Protein AF-A0A511ZNQ5-F1 (afdb_monomer_lite)

Sequence (232 aa):
MTLKIRHHVLVCLEEKNYSRRVLLRGASLARKYGYTFEVLFFCSIESEYTMFHLLNLAESKKLSEELGAVRFIVKRVKDERDTARELVETAKNNNAKEIIMSGAQPKSNLKASLWRRIFFCDKYNYILNHLPDIILVLINHHEYNPFEKGEYRNGKQAFLVKKSNHPIAYFLRDRPFRATDTSGLFFQKKDTDERTGIFAFIRRGRVRYVYIYHGKIGDSTEDALQLKHALQ

Secondary structure (DSSP, 8-state):
-------EEEEEEEGGG--HHHHHHHHHHHHHHT-EEEEEEEEETT----HHHHHHHHHHHHHHHHTT-S-EEEEEESSHHHHHHHHHHHHHHTT--EEEEEPPPPPTT----HHHHHHT-HHHHHHHHH-TT-EEEEE--S--STTTTTTBPPPEEEEEEE-TT-SS-EEEESS-SSTTSEEEEEEEBTT-SSS-EEEEEEETTEEEEEEEETTEE-S-TTGGG-TTSTT-

Structure (mmCIF, N/CA/C/O backbone):
data_AF-A0A511ZNQ5-F1
#
_entry.id   AF-A0A511ZNQ5-F1
#
loop_
_atom_site.group_PDB
_atom_site.id
_atom_site.type_symbol
_atom_site.label_atom_id
_atom_site.label_alt_id
_atom_site.label_comp_id
_atom_site.label_asym_id
_atom_site.label_entity_id
_atom_site.label_seq_id
_atom_site.pdbx_PDB_ins_code
_atom_site.Cartn_x
_atom_site.Cartn_y
_atom_site.Cartn_z
_atom_site.occupancy
_atom_site.B_iso_or_equiv
_atom_site.auth_seq_id
_atom_site.auth_comp_id
_atom_site.auth_asym_id
_atom_site.auth_atom_id
_atom_site.pdbx_PDB_model_num
ATOM 1 N N . MET A 1 1 ? -36.594 -4.671 12.345 1.00 36.50 1 MET A N 1
ATOM 2 C CA . MET A 1 1 ? -35.487 -4.087 11.553 1.00 36.50 1 MET A CA 1
ATOM 3 C C . MET A 1 1 ? -34.213 -4.164 12.373 1.00 36.50 1 MET A C 1
ATOM 5 O O . MET A 1 1 ? -34.035 -3.372 13.286 1.00 36.50 1 MET A O 1
ATOM 9 N N . THR A 1 2 ? -33.354 -5.142 12.108 1.00 35.81 2 THR A N 1
ATOM 10 C CA . THR A 1 2 ? -32.044 -5.244 12.761 1.00 35.81 2 THR A CA 1
ATOM 11 C C . THR A 1 2 ? -31.154 -4.144 12.188 1.00 35.81 2 THR A C 1
ATOM 13 O O . THR A 1 2 ? -30.825 -4.171 11.002 1.00 35.81 2 THR A O 1
ATOM 16 N N . LEU A 1 3 ? -30.808 -3.146 13.003 1.00 39.12 3 LEU A N 1
ATOM 17 C CA . LEU A 1 3 ? -29.774 -2.159 12.691 1.00 39.12 3 LEU A CA 1
ATOM 18 C C . LEU A 1 3 ? -28.471 -2.923 12.441 1.00 39.12 3 LEU A C 1
ATOM 20 O O . LEU A 1 3 ? -27.759 -3.292 13.371 1.00 39.12 3 LEU A O 1
ATOM 24 N N . LYS A 1 4 ? -28.181 -3.220 11.173 1.00 46.22 4 LYS A N 1
ATOM 25 C CA . LYS A 1 4 ? -26.894 -3.770 10.761 1.00 46.22 4 LYS A CA 1
ATOM 26 C C . LYS A 1 4 ? -25.882 -2.653 11.005 1.00 46.22 4 LYS A C 1
ATOM 28 O O . LYS A 1 4 ? -25.752 -1.758 10.172 1.00 46.22 4 LYS A O 1
ATOM 33 N N . ILE A 1 5 ? -25.251 -2.651 12.183 1.00 53.97 5 ILE A N 1
ATOM 34 C CA . ILE A 1 5 ? -24.145 -1.746 12.503 1.00 53.97 5 ILE A CA 1
ATOM 35 C C . ILE A 1 5 ? -23.155 -1.899 11.351 1.00 53.97 5 ILE A C 1
ATOM 37 O O . ILE A 1 5 ? -22.604 -2.980 11.134 1.00 53.97 5 ILE A O 1
ATOM 41 N N . ARG A 1 6 ? -23.016 -0.849 10.536 1.00 67.12 6 ARG A N 1
ATOM 42 C CA . ARG A 1 6 ? -22.094 -0.848 9.402 1.00 67.12 6 ARG A CA 1
ATOM 43 C C . ARG A 1 6 ? -20.690 -0.719 9.975 1.00 67.12 6 ARG A C 1
ATOM 45 O O . ARG A 1 6 ? -20.165 0.379 10.087 1.00 67.12 6 ARG A O 1
ATOM 52 N N . HIS A 1 7 ? -20.116 -1.845 10.385 1.00 83.00 7 HIS A N 1
ATOM 53 C CA . HIS A 1 7 ? -18.701 -1.931 10.709 1.00 83.00 7 HIS A CA 1
ATOM 54 C C . HIS A 1 7 ? -17.893 -1.410 9.513 1.00 83.00 7 HIS A C 1
ATOM 56 O O . HIS A 1 7 ? -18.165 -1.748 8.352 1.00 83.00 7 HIS A O 1
ATOM 62 N N . HIS A 1 8 ? -16.946 -0.526 9.814 1.00 93.69 8 HIS A N 1
ATOM 63 C CA . HIS A 1 8 ? -16.123 0.155 8.831 1.00 93.69 8 HIS A CA 1
ATOM 64 C C . HIS A 1 8 ? -14.648 -0.054 9.164 1.00 93.69 8 HIS A C 1
ATOM 66 O O . HIS A 1 8 ? -14.226 0.124 10.312 1.00 93.69 8 HIS A O 1
ATOM 72 N N . VAL A 1 9 ? -13.890 -0.460 8.149 1.00 96.56 9 VAL A N 1
ATOM 73 C CA . VAL A 1 9 ? -12.464 -0.767 8.237 1.00 96.56 9 VAL A CA 1
ATOM 74 C C . VAL A 1 9 ? -11.677 0.354 7.570 1.00 96.56 9 VAL A C 1
ATOM 76 O O . VAL A 1 9 ? -11.884 0.648 6.392 1.00 96.56 9 VAL A O 1
ATOM 79 N N . LEU A 1 10 ? -10.733 0.944 8.297 1.00 97.69 10 LEU A N 1
ATOM 80 C CA . LEU A 1 10 ? -9.746 1.846 7.716 1.00 97.69 10 LEU A CA 1
ATOM 81 C C . LEU A 1 10 ? -8.490 1.076 7.351 1.00 97.69 10 LEU A C 1
ATOM 83 O O . LEU A 1 10 ? -7.842 0.476 8.205 1.00 97.69 10 LEU A O 1
ATOM 87 N N . VAL A 1 11 ? -8.115 1.132 6.082 1.00 97.94 11 VAL A N 1
ATOM 88 C CA . VAL A 1 11 ? -6.844 0.602 5.596 1.00 97.94 11 VAL A CA 1
ATOM 89 C C . VAL A 1 11 ? -5.870 1.763 5.451 1.00 97.94 11 VAL A C 1
ATOM 91 O O . VAL A 1 11 ? -6.097 2.668 4.654 1.00 97.94 11 VAL A O 1
ATOM 94 N N . CYS A 1 12 ? -4.776 1.738 6.202 1.00 96.75 12 CYS A N 1
ATOM 95 C CA . CYS A 1 12 ? -3.763 2.786 6.203 1.00 96.75 12 CYS A CA 1
ATOM 96 C C . CYS A 1 12 ? -2.484 2.286 5.524 1.00 96.75 12 CYS A C 1
ATOM 98 O O . CYS A 1 12 ? -1.819 1.359 5.993 1.00 96.75 12 CYS A O 1
ATOM 100 N N . LEU A 1 13 ? -2.154 2.909 4.396 1.00 94.75 13 LEU A N 1
ATOM 101 C CA . LEU A 1 13 ? -0.930 2.695 3.637 1.00 94.75 13 LEU A CA 1
ATOM 102 C C . LEU A 1 13 ? -0.018 3.899 3.852 1.00 94.75 13 LEU A C 1
ATOM 104 O O . LEU A 1 13 ? -0.452 5.038 3.716 1.00 94.75 13 LEU A O 1
ATOM 108 N N . GLU A 1 14 ? 1.250 3.656 4.157 1.00 91.19 14 GLU A N 1
ATOM 109 C CA . GLU A 1 14 ? 2.240 4.711 4.373 1.00 91.19 14 GLU A CA 1
ATOM 110 C C . GLU A 1 14 ? 3.352 4.573 3.344 1.00 91.19 14 GLU A C 1
ATOM 112 O O . GLU A 1 14 ? 3.914 3.494 3.196 1.00 91.19 14 GLU A O 1
ATOM 117 N N . GLU A 1 15 ? 3.708 5.658 2.665 1.00 87.12 15 GLU A N 1
ATOM 118 C CA . GLU A 1 15 ? 4.743 5.674 1.628 1.00 87.12 15 GLU A CA 1
ATOM 119 C C . GLU A 1 15 ? 6.063 5.022 2.078 1.00 87.12 15 GLU A C 1
ATOM 121 O O . GLU A 1 15 ? 6.592 4.149 1.392 1.00 87.12 15 GLU A O 1
ATOM 126 N N . LYS A 1 16 ? 6.563 5.397 3.265 1.00 82.75 16 LYS A N 1
ATOM 127 C CA . LYS A 1 16 ? 7.841 4.910 3.820 1.00 82.75 16 LYS A CA 1
ATOM 128 C C . LYS A 1 16 ? 7.772 3.479 4.369 1.00 82.75 16 LYS A C 1
ATOM 130 O O . LYS A 1 16 ? 8.805 2.870 4.631 1.00 82.75 16 LYS A O 1
ATOM 135 N N . ASN A 1 17 ? 6.569 2.948 4.575 1.00 84.06 17 ASN A N 1
ATOM 136 C CA . ASN A 1 17 ? 6.325 1.632 5.169 1.00 84.06 17 ASN A CA 1
ATOM 137 C C . ASN A 1 17 ? 5.215 0.896 4.402 1.00 84.06 17 ASN A C 1
ATOM 139 O O . ASN A 1 17 ? 4.267 0.347 4.979 1.00 84.06 17 ASN A O 1
ATOM 143 N N . TYR A 1 18 ? 5.295 0.988 3.076 1.00 87.06 18 TYR A N 1
ATOM 144 C CA . TYR A 1 18 ? 4.236 0.555 2.185 1.00 87.06 18 TYR A CA 1
ATOM 145 C C . TYR A 1 18 ? 4.183 -0.968 2.102 1.00 87.06 18 TYR A C 1
ATOM 147 O O . TYR A 1 18 ? 5.189 -1.627 1.853 1.00 87.06 18 TYR A O 1
ATOM 155 N N . SER A 1 19 ? 2.975 -1.524 2.213 1.00 86.12 19 SER A N 1
ATOM 156 C CA . SER A 1 19 ? 2.745 -2.935 1.929 1.00 86.12 19 SER A CA 1
ATOM 157 C C . SER A 1 19 ? 1.392 -3.177 1.284 1.00 86.12 19 SER A C 1
ATOM 159 O O . SER A 1 19 ? 0.340 -2.940 1.879 1.00 86.12 19 SER A O 1
ATOM 161 N N . ARG A 1 20 ? 1.407 -3.803 0.105 1.00 87.00 20 ARG A N 1
ATOM 162 C CA . ARG A 1 20 ? 0.189 -4.300 -0.555 1.00 87.00 20 ARG A CA 1
ATOM 163 C C . ARG A 1 20 ? -0.591 -5.281 0.331 1.00 87.00 20 ARG A C 1
ATOM 165 O O . ARG A 1 20 ? -1.812 -5.375 0.227 1.00 87.00 20 ARG A O 1
ATOM 172 N N . ARG A 1 21 ? 0.093 -6.010 1.224 1.00 87.50 21 ARG A N 1
ATOM 173 C CA . ARG A 1 21 ? -0.543 -6.986 2.125 1.00 87.50 21 ARG A CA 1
ATOM 174 C C . ARG A 1 21 ? -1.527 -6.326 3.084 1.00 87.50 21 ARG A C 1
ATOM 176 O O . ARG A 1 21 ? -2.532 -6.949 3.404 1.00 87.50 21 ARG A O 1
ATOM 183 N N . VAL A 1 22 ? -1.269 -5.086 3.499 1.00 93.31 22 VAL A N 1
ATOM 184 C CA . VAL A 1 22 ? -2.186 -4.300 4.340 1.00 93.31 22 VAL A CA 1
ATOM 185 C C . VAL A 1 22 ? -3.518 -4.103 3.620 1.00 93.31 22 VAL A C 1
ATOM 187 O O . VAL A 1 22 ? -4.564 -4.453 4.162 1.00 93.31 22 VAL A O 1
ATOM 190 N N . LEU A 1 23 ? -3.472 -3.664 2.358 1.00 94.12 23 LEU A N 1
ATOM 191 C CA . LEU A 1 23 ? -4.663 -3.478 1.528 1.00 94.12 23 LEU A CA 1
ATOM 192 C C . LEU A 1 23 ? -5.422 -4.786 1.286 1.00 94.12 23 LEU A C 1
ATOM 194 O O . LEU A 1 23 ? -6.632 -4.848 1.494 1.00 94.12 23 LEU A O 1
ATOM 198 N N . LEU A 1 24 ? -4.711 -5.854 0.914 1.00 93.19 24 LEU A N 1
ATOM 199 C CA . LEU A 1 24 ? -5.326 -7.165 0.682 1.00 93.19 24 LEU A CA 1
ATOM 200 C C . LEU A 1 24 ? -5.986 -7.728 1.948 1.00 93.19 24 LEU A C 1
ATOM 202 O O . LEU A 1 24 ? -7.075 -8.296 1.874 1.00 93.19 24 LEU A O 1
ATOM 206 N N . ARG A 1 25 ? -5.352 -7.562 3.116 1.00 92.56 25 ARG A N 1
ATOM 207 C CA . ARG A 1 25 ? -5.924 -7.993 4.399 1.00 92.56 25 ARG A CA 1
ATOM 208 C C . ARG A 1 25 ? -7.146 -7.170 4.779 1.00 92.56 25 ARG A C 1
ATOM 210 O O . ARG A 1 25 ? -8.148 -7.769 5.157 1.00 92.56 25 ARG A O 1
ATOM 217 N N . GLY A 1 26 ? -7.087 -5.852 4.603 1.00 94.62 26 GLY A N 1
ATOM 218 C CA . GLY A 1 26 ? -8.219 -4.956 4.819 1.00 94.62 26 GLY A CA 1
ATOM 219 C C . GLY A 1 26 ? -9.444 -5.333 4.003 1.00 94.62 26 GLY A C 1
ATOM 220 O O . GLY A 1 26 ? -10.511 -5.594 4.557 1.00 94.62 26 GLY A O 1
ATOM 221 N N . ALA A 1 27 ? -9.263 -5.464 2.692 1.00 95.44 27 ALA A N 1
ATOM 222 C CA . ALA A 1 27 ? -10.333 -5.861 1.788 1.00 95.44 27 ALA A CA 1
ATOM 223 C C . ALA A 1 27 ? -10.864 -7.272 2.081 1.00 95.44 27 ALA A C 1
ATOM 225 O O . ALA A 1 27 ? -12.072 -7.501 2.050 1.00 95.44 27 ALA A O 1
ATOM 226 N N . SER A 1 28 ? -9.977 -8.228 2.377 1.00 94.62 28 SER A N 1
ATOM 227 C CA . SER A 1 28 ? -10.368 -9.603 2.705 1.00 94.62 28 SER A CA 1
ATOM 228 C C . SER A 1 28 ? -11.228 -9.662 3.965 1.00 94.62 28 SER A C 1
ATOM 230 O O . SER A 1 28 ? -12.257 -10.340 3.965 1.00 94.62 28 SER A O 1
ATOM 232 N N . LEU A 1 29 ? -10.842 -8.930 5.012 1.00 91.69 29 LEU A N 1
ATOM 233 C CA . LEU A 1 29 ? -11.595 -8.862 6.258 1.00 91.69 29 LEU A CA 1
ATOM 234 C C . LEU A 1 29 ? -12.956 -8.193 6.044 1.00 91.69 29 LEU A C 1
ATOM 236 O O . LEU A 1 29 ? -13.980 -8.746 6.447 1.00 91.69 29 LEU A O 1
ATOM 240 N N . ALA A 1 30 ? -12.978 -7.066 5.329 1.00 93.25 30 ALA A N 1
ATOM 241 C CA . ALA A 1 30 ? -14.218 -6.367 5.034 1.00 93.25 30 ALA A CA 1
ATOM 242 C C . ALA A 1 30 ? -15.189 -7.243 4.230 1.00 93.25 30 ALA A C 1
ATOM 244 O O . ALA A 1 30 ? -16.357 -7.376 4.593 1.00 93.25 30 ALA A O 1
ATOM 245 N N . ARG A 1 31 ? -14.688 -7.934 3.199 1.00 93.31 31 ARG A N 1
ATOM 246 C CA . ARG A 1 31 ? -15.475 -8.884 2.403 1.00 93.31 31 ARG A CA 1
ATOM 247 C C . ARG A 1 31 ? -16.029 -10.022 3.256 1.00 93.31 31 ARG A C 1
ATOM 249 O O . ARG A 1 31 ? -17.210 -10.332 3.144 1.00 93.31 31 ARG A O 1
ATOM 256 N N . LYS A 1 32 ? -15.194 -10.632 4.103 1.00 91.94 32 LYS A N 1
ATOM 257 C CA . LYS A 1 32 ? -15.573 -11.790 4.926 1.00 91.94 32 LYS A CA 1
ATOM 258 C C . LYS A 1 32 ? -16.756 -11.486 5.847 1.00 91.94 32 LYS A C 1
ATOM 260 O O . LYS A 1 32 ? -17.620 -12.340 6.012 1.00 91.94 32 LYS A O 1
ATOM 265 N N . TYR A 1 33 ? -16.799 -10.289 6.429 1.00 89.69 33 TYR A N 1
ATOM 266 C CA . TYR A 1 33 ? -17.840 -9.908 7.388 1.00 89.69 33 TYR A CA 1
ATOM 267 C C . TYR A 1 33 ? -18.930 -8.998 6.796 1.00 89.69 33 TYR A C 1
ATOM 269 O O . TYR A 1 33 ? -19.844 -8.577 7.505 1.00 89.69 33 TYR A O 1
ATOM 277 N N . GLY A 1 34 ? -18.876 -8.707 5.491 1.00 89.94 34 GLY A N 1
ATOM 278 C CA . GLY A 1 34 ? -19.825 -7.809 4.826 1.00 89.94 34 GLY A CA 1
ATOM 279 C C . GLY A 1 34 ? -19.730 -6.361 5.317 1.00 89.94 34 GLY A C 1
ATOM 280 O O . GLY A 1 34 ? -20.747 -5.671 5.407 1.00 89.94 34 GLY A O 1
ATOM 281 N N . TYR A 1 35 ? -18.525 -5.928 5.684 1.00 92.81 35 TYR A N 1
ATOM 282 C CA . TYR A 1 35 ? -18.209 -4.576 6.134 1.00 92.81 35 TYR A CA 1
ATOM 283 C C . TYR A 1 35 ? -17.835 -3.688 4.949 1.00 92.81 35 TYR A C 1
ATOM 285 O O . TYR A 1 35 ? -17.539 -4.159 3.851 1.00 92.81 35 TYR A O 1
ATOM 293 N N . THR A 1 36 ? -17.816 -2.382 5.191 1.00 94.88 36 THR A N 1
ATOM 294 C CA . THR A 1 36 ? -17.231 -1.429 4.240 1.00 94.88 36 THR A CA 1
ATOM 295 C C . THR A 1 36 ? -15.785 -1.154 4.621 1.00 94.88 36 THR A C 1
ATOM 297 O O . THR A 1 36 ? -15.422 -1.253 5.793 1.00 94.88 36 THR A O 1
ATOM 300 N N . PHE A 1 37 ? -14.961 -0.789 3.645 1.00 96.75 37 PHE A N 1
ATOM 301 C CA . PHE A 1 37 ? -13.614 -0.316 3.922 1.00 96.75 37 PHE A CA 1
ATOM 302 C C . PHE A 1 37 ? -13.247 0.846 3.015 1.00 96.75 37 PHE A C 1
ATOM 304 O O . PHE A 1 37 ? -13.704 0.923 1.873 1.00 96.75 37 PHE A O 1
ATOM 311 N N . GLU A 1 38 ? -12.413 1.737 3.524 1.00 97.06 38 GLU A N 1
ATOM 312 C CA . GLU A 1 38 ? -11.751 2.768 2.734 1.00 97.06 38 GLU A CA 1
ATOM 313 C C . GLU A 1 38 ? -10.244 2.712 2.942 1.00 97.06 38 GLU A C 1
ATOM 315 O O . GLU A 1 38 ? -9.740 2.079 3.874 1.00 97.06 38 GLU A O 1
ATOM 320 N N . VAL A 1 39 ? -9.528 3.386 2.050 1.00 98.19 39 VAL A N 1
ATOM 321 C CA . VAL A 1 39 ? -8.072 3.374 2.023 1.00 98.19 39 VAL A CA 1
ATOM 322 C C . VAL A 1 39 ? -7.547 4.792 2.169 1.00 98.19 39 VAL A C 1
ATOM 324 O O . VAL A 1 39 ? -7.893 5.677 1.384 1.00 98.19 39 VAL A O 1
ATOM 327 N N . LEU A 1 40 ? -6.684 4.988 3.160 1.00 98.06 40 LEU A N 1
ATOM 328 C CA . LEU A 1 40 ? -5.900 6.197 3.363 1.00 98.06 40 LEU A CA 1
ATOM 329 C C . LEU A 1 40 ? -4.462 5.908 2.946 1.00 98.06 40 LEU A C 1
ATOM 331 O O . LEU A 1 40 ? -3.827 5.002 3.484 1.00 98.06 40 LEU A O 1
ATOM 335 N N . PHE A 1 41 ? -3.949 6.671 1.988 1.00 96.62 41 PHE A N 1
ATOM 336 C CA . PHE A 1 41 ? -2.557 6.615 1.566 1.00 96.62 41 PHE A CA 1
ATOM 337 C C . PHE A 1 41 ? -1.833 7.866 2.067 1.00 96.62 41 PHE A C 1
ATOM 339 O O . PHE A 1 41 ? -2.082 8.972 1.584 1.00 96.62 41 PHE A O 1
ATOM 346 N N . PHE A 1 42 ? -0.943 7.696 3.038 1.00 94.94 42 PHE A N 1
ATOM 347 C CA . PHE A 1 42 ? -0.157 8.766 3.635 1.00 94.94 42 PHE A CA 1
ATOM 348 C C . PHE A 1 42 ? 1.176 8.939 2.906 1.00 94.94 42 PHE A C 1
ATOM 350 O O . PHE A 1 42 ? 1.992 8.016 2.848 1.00 94.94 42 PHE A O 1
ATOM 357 N N . CYS A 1 43 ? 1.399 10.145 2.389 1.00 92.69 43 CYS A N 1
ATOM 358 C CA . CYS A 1 43 ? 2.661 10.582 1.798 1.00 92.69 43 CYS A CA 1
ATOM 359 C C . CYS A 1 43 ? 3.311 11.643 2.685 1.00 92.69 43 CYS A C 1
ATOM 361 O O . CYS A 1 43 ? 2.619 12.490 3.261 1.00 92.69 43 CYS A O 1
ATOM 363 N N . SER A 1 44 ? 4.641 11.655 2.745 1.00 88.88 44 SER A N 1
ATOM 364 C CA . SER A 1 44 ? 5.345 12.738 3.436 1.00 88.88 44 SER A CA 1
ATOM 365 C C . SER A 1 44 ? 5.259 14.034 2.623 1.00 88.88 44 SER A C 1
ATOM 367 O O . SER A 1 44 ? 5.352 14.013 1.394 1.00 88.88 44 SER A O 1
ATOM 369 N N . ILE A 1 45 ? 5.089 15.177 3.294 1.00 87.94 45 ILE A N 1
ATOM 370 C CA . ILE A 1 45 ? 5.152 16.502 2.646 1.00 87.94 45 ILE A CA 1
ATOM 371 C C . ILE A 1 45 ? 6.527 16.739 2.010 1.00 87.94 45 ILE A C 1
ATOM 373 O O . ILE A 1 45 ? 6.609 17.349 0.949 1.00 87.94 45 ILE A O 1
ATOM 377 N N . GLU A 1 46 ? 7.577 16.207 2.629 1.00 83.69 46 GLU A N 1
ATOM 378 C CA . GLU A 1 46 ? 8.966 16.315 2.176 1.00 83.69 46 GLU A CA 1
ATOM 379 C C . GLU A 1 46 ? 9.348 15.218 1.173 1.00 83.69 46 GLU A C 1
ATOM 381 O O . GLU A 1 46 ? 10.517 15.088 0.819 1.00 83.69 46 GLU A O 1
ATOM 386 N N . SER A 1 47 ? 8.399 14.381 0.737 1.00 77.88 47 SER A N 1
ATOM 387 C CA . SER A 1 47 ? 8.738 13.275 -0.152 1.00 77.88 47 SER A CA 1
ATOM 388 C C . SER A 1 47 ? 9.197 13.771 -1.520 1.00 77.88 47 SER A C 1
ATOM 390 O O . SER A 1 47 ? 8.436 14.374 -2.284 1.00 77.88 47 SER A O 1
ATOM 392 N N . GLU A 1 48 ? 10.429 13.415 -1.869 1.00 75.12 48 GLU A N 1
ATOM 393 C CA . GLU A 1 48 ? 10.869 13.351 -3.252 1.00 75.12 48 GLU A CA 1
ATOM 394 C C . GLU A 1 48 ? 10.199 12.128 -3.892 1.00 75.12 48 GLU A C 1
ATOM 396 O O . GLU A 1 48 ? 10.654 10.991 -3.747 1.00 75.12 48 GLU A O 1
ATOM 401 N N . TYR A 1 49 ? 9.051 12.339 -4.543 1.00 75.56 49 TYR A N 1
ATOM 402 C CA . TYR A 1 49 ? 8.265 11.273 -5.171 1.00 75.56 49 TYR A CA 1
ATOM 403 C C . TYR A 1 49 ? 9.100 10.485 -6.192 1.00 75.56 49 TYR A C 1
ATOM 405 O O . TYR A 1 49 ? 9.195 10.843 -7.367 1.00 75.56 49 TYR A O 1
ATOM 413 N N . THR A 1 50 ? 9.675 9.368 -5.752 1.00 83.69 50 THR A N 1
ATOM 414 C CA . THR A 1 50 ? 10.367 8.427 -6.630 1.00 83.69 50 THR A CA 1
ATOM 415 C C . THR A 1 50 ? 9.364 7.711 -7.536 1.00 83.69 50 THR A C 1
ATOM 417 O O . THR A 1 50 ? 8.174 7.592 -7.223 1.00 83.69 50 THR A O 1
ATOM 420 N N . MET A 1 51 ? 9.844 7.147 -8.648 1.00 82.75 51 MET A N 1
ATOM 421 C CA . MET A 1 51 ? 9.010 6.298 -9.509 1.00 82.75 51 MET A CA 1
ATOM 422 C C . MET A 1 51 ? 8.387 5.124 -8.730 1.00 82.75 51 MET A C 1
ATOM 424 O O . MET A 1 51 ? 7.262 4.718 -9.013 1.00 82.75 51 MET A O 1
ATOM 428 N N . PHE A 1 52 ? 9.085 4.620 -7.708 1.00 82.19 52 PHE A N 1
ATOM 429 C CA . PHE A 1 52 ? 8.574 3.588 -6.810 1.00 82.19 52 PHE A CA 1
ATOM 430 C C . PHE A 1 52 ? 7.350 4.057 -6.018 1.00 82.19 52 PHE A C 1
ATOM 432 O O . PHE A 1 52 ? 6.321 3.379 -6.029 1.00 82.19 52 PHE A O 1
ATOM 439 N N . HIS A 1 53 ? 7.414 5.243 -5.408 1.00 85.25 53 HIS A N 1
ATOM 440 C CA . HIS A 1 53 ? 6.287 5.816 -4.665 1.00 85.25 53 HIS A CA 1
ATOM 441 C C . HIS A 1 53 ? 5.076 6.055 -5.571 1.00 85.25 53 HIS A C 1
ATOM 443 O O . HIS A 1 53 ? 3.951 5.691 -5.221 1.00 85.25 53 HIS A O 1
ATOM 449 N N . LEU A 1 54 ? 5.307 6.606 -6.766 1.00 86.50 54 LEU A N 1
ATOM 450 C CA . LEU A 1 54 ? 4.244 6.868 -7.736 1.00 86.50 54 LEU A CA 1
ATOM 451 C C . LEU A 1 54 ? 3.565 5.576 -8.210 1.00 86.50 54 LEU A C 1
ATOM 453 O O . LEU A 1 54 ? 2.337 5.533 -8.317 1.00 86.50 54 LEU A O 1
ATOM 457 N N . LEU A 1 55 ? 4.341 4.520 -8.473 1.00 85.69 55 LEU A N 1
ATOM 458 C CA . LEU A 1 55 ? 3.796 3.218 -8.861 1.00 85.69 55 LEU A CA 1
ATOM 459 C C . LEU A 1 55 ? 2.982 2.593 -7.731 1.00 85.69 55 LEU A C 1
ATOM 461 O O . LEU A 1 55 ? 1.875 2.127 -7.988 1.00 85.69 55 LEU A O 1
ATOM 465 N N . ASN A 1 56 ? 3.476 2.635 -6.491 1.00 86.38 56 ASN A N 1
ATOM 466 C CA . ASN A 1 56 ? 2.739 2.117 -5.339 1.00 86.38 56 ASN A CA 1
ATOM 467 C C . ASN A 1 56 ? 1.423 2.859 -5.124 1.00 86.38 56 ASN A C 1
ATOM 469 O O . ASN A 1 56 ? 0.400 2.217 -4.894 1.00 86.38 56 ASN A O 1
ATOM 473 N N . LEU A 1 57 ? 1.422 4.187 -5.245 1.00 90.62 57 LEU A N 1
ATOM 474 C CA . LEU A 1 57 ? 0.208 4.994 -5.152 1.00 90.62 57 LEU A CA 1
ATOM 475 C C . LEU A 1 57 ? -0.808 4.609 -6.239 1.00 90.62 57 LEU A C 1
ATOM 477 O O . LEU A 1 57 ? -1.979 4.363 -5.942 1.00 90.62 57 LEU A O 1
ATOM 481 N N . ALA A 1 58 ? -0.362 4.533 -7.494 1.00 89.69 58 ALA A N 1
ATOM 482 C CA . ALA A 1 58 ? -1.230 4.229 -8.627 1.00 89.69 58 ALA A CA 1
ATOM 483 C C . ALA A 1 58 ? -1.774 2.787 -8.583 1.00 89.69 58 ALA A C 1
ATOM 485 O O . ALA A 1 58 ? -2.966 2.582 -8.825 1.00 89.69 58 ALA A O 1
ATOM 486 N N . GLU A 1 59 ? -0.944 1.803 -8.221 1.00 87.56 59 GLU A N 1
ATOM 487 C CA . GLU A 1 59 ? -1.384 0.420 -7.992 1.00 87.56 59 GLU A CA 1
ATOM 488 C C . GLU A 1 59 ? -2.343 0.321 -6.808 1.00 87.56 59 GLU A C 1
ATOM 490 O O . GLU A 1 59 ? -3.373 -0.336 -6.913 1.00 87.56 59 GLU A O 1
ATOM 495 N N . SER A 1 60 ? -2.058 1.008 -5.698 1.00 92.00 60 SER A N 1
ATOM 496 C CA . SER A 1 60 ? -2.936 0.994 -4.523 1.00 92.00 60 SER A CA 1
ATOM 497 C C . SER A 1 60 ? -4.315 1.527 -4.858 1.00 92.00 60 SER A C 1
ATOM 499 O O . SER A 1 60 ? -5.309 0.921 -4.467 1.00 92.00 60 SER A O 1
ATOM 501 N N . LYS A 1 61 ? -4.388 2.628 -5.613 1.00 94.00 61 LYS A N 1
ATOM 502 C CA . LYS A 1 61 ? -5.662 3.202 -6.044 1.00 94.00 61 LYS A CA 1
ATOM 503 C C . LYS A 1 61 ? -6.454 2.205 -6.889 1.00 94.00 61 LYS A C 1
ATOM 505 O O . LYS A 1 61 ? -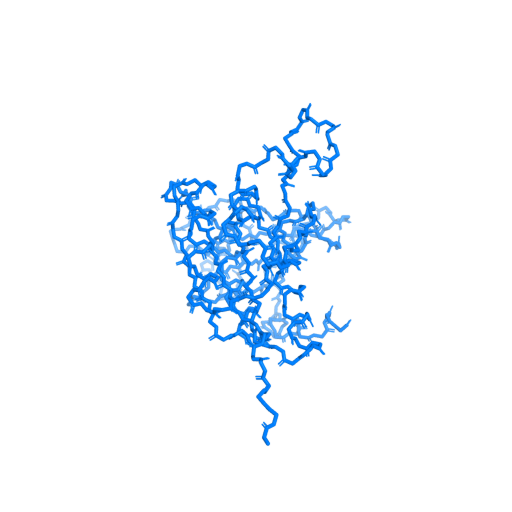7.585 1.881 -6.540 1.00 94.00 61 LYS A O 1
ATOM 510 N N . LYS A 1 62 ? -5.832 1.675 -7.945 1.00 90.31 62 LYS A N 1
ATOM 511 C CA . LYS A 1 62 ? -6.452 0.689 -8.841 1.00 90.31 62 LYS A CA 1
ATOM 512 C C . LYS A 1 62 ? -6.926 -0.547 -8.074 1.00 90.31 62 LYS A C 1
ATOM 514 O O . LYS A 1 62 ? -8.069 -0.965 -8.216 1.00 90.31 62 LYS A O 1
ATOM 519 N N . LEU A 1 63 ? -6.067 -1.107 -7.228 1.00 91.31 63 LEU A N 1
ATOM 520 C CA . LEU A 1 63 ? -6.380 -2.300 -6.452 1.00 91.31 63 LEU A CA 1
ATOM 521 C C . LEU A 1 63 ? -7.499 -2.044 -5.437 1.00 91.31 63 LEU A C 1
ATOM 523 O O . LEU A 1 63 ? -8.326 -2.916 -5.203 1.00 91.31 63 LEU A O 1
ATOM 527 N N . SER A 1 64 ? -7.554 -0.851 -4.846 1.00 95.38 64 SER A N 1
ATOM 528 C CA . SER A 1 64 ? -8.637 -0.475 -3.931 1.00 95.38 64 SER A CA 1
ATOM 529 C C . SER A 1 64 ? -9.984 -0.433 -4.651 1.00 95.38 64 SER A C 1
ATOM 531 O O . SER A 1 64 ? -10.962 -0.962 -4.128 1.00 95.38 64 SER A O 1
ATOM 533 N N . GLU A 1 65 ? -10.023 0.131 -5.862 1.00 94.88 65 GLU A N 1
ATOM 534 C CA . GLU A 1 65 ? -11.215 0.145 -6.720 1.00 94.88 65 GLU A CA 1
ATOM 535 C C . GLU A 1 65 ? -11.653 -1.287 -7.077 1.00 94.88 65 GLU A C 1
ATOM 537 O O . GLU A 1 65 ? -12.812 -1.647 -6.882 1.00 94.88 65 GLU A O 1
ATOM 542 N N . GLU A 1 66 ? -10.718 -2.138 -7.513 1.00 94.00 66 GLU A N 1
ATOM 543 C CA . GLU A 1 66 ? -10.980 -3.548 -7.854 1.00 94.00 66 GLU A CA 1
ATOM 544 C C . GLU A 1 66 ? -11.483 -4.374 -6.659 1.00 94.00 66 GLU A C 1
ATOM 546 O O . GLU A 1 66 ? -12.278 -5.301 -6.819 1.00 94.00 66 GLU A O 1
ATOM 551 N N . LEU A 1 67 ? -11.030 -4.043 -5.448 1.00 95.19 67 LEU A N 1
ATOM 552 C CA . LEU A 1 67 ? -11.430 -4.718 -4.215 1.00 95.19 67 LEU A CA 1
ATOM 553 C C . LEU A 1 67 ? -12.732 -4.172 -3.610 1.00 95.19 67 LEU A C 1
ATOM 555 O O . LEU A 1 67 ? -13.210 -4.743 -2.628 1.00 95.19 67 LEU A O 1
ATOM 559 N N . GLY A 1 68 ? -13.314 -3.116 -4.188 1.00 95.38 68 GLY A N 1
ATOM 560 C CA . GLY A 1 68 ? -14.575 -2.524 -3.739 1.00 95.38 68 GLY A CA 1
ATOM 561 C C . GLY A 1 68 ? -14.437 -1.563 -2.556 1.00 95.38 68 GLY A C 1
ATOM 562 O O . GLY A 1 68 ? -15.355 -1.470 -1.740 1.00 95.38 68 GLY A O 1
ATOM 563 N N . ALA A 1 69 ? -13.304 -0.866 -2.429 1.00 96.94 69 ALA A N 1
ATOM 564 C CA . ALA A 1 69 ? -13.146 0.195 -1.436 1.00 96.94 69 ALA A CA 1
ATOM 565 C C . ALA A 1 69 ? -14.161 1.319 -1.688 1.00 96.94 69 ALA A C 1
ATOM 567 O O . ALA A 1 69 ? -14.357 1.738 -2.829 1.00 96.94 69 ALA A O 1
ATOM 568 N N . VAL A 1 70 ? -14.767 1.864 -0.629 1.00 96.19 70 VAL A N 1
ATOM 569 C CA . VAL A 1 70 ? -15.732 2.969 -0.779 1.00 96.19 70 VAL A CA 1
ATOM 570 C C . VAL A 1 70 ? -15.046 4.271 -1.187 1.00 96.19 70 VAL A C 1
ATOM 572 O O . VAL A 1 70 ? -15.636 5.089 -1.890 1.00 96.19 70 VAL A O 1
ATOM 575 N N . ARG A 1 71 ? -13.801 4.470 -0.737 1.00 96.12 71 ARG A N 1
ATOM 576 C CA . ARG A 1 71 ? -12.970 5.642 -1.026 1.00 96.12 71 ARG A CA 1
ATOM 577 C C . ARG A 1 71 ? -11.489 5.275 -1.005 1.00 96.12 71 ARG A C 1
ATOM 579 O O . ARG A 1 71 ? -11.064 4.394 -0.258 1.00 96.12 71 ARG A O 1
ATOM 586 N N . PHE A 1 72 ? -10.716 6.019 -1.790 1.00 97.38 72 PHE A N 1
ATOM 587 C CA . PHE A 1 72 ? -9.257 6.048 -1.747 1.00 97.38 72 PHE A CA 1
ATOM 588 C C . PHE A 1 72 ? -8.810 7.503 -1.584 1.00 97.38 72 PHE A C 1
ATOM 590 O O . PHE A 1 72 ? -9.050 8.323 -2.473 1.00 97.38 72 PHE A O 1
ATOM 597 N N . ILE A 1 73 ? -8.197 7.835 -0.450 1.00 97.31 73 ILE A N 1
ATOM 598 C CA . ILE A 1 73 ? -7.845 9.209 -0.076 1.00 97.31 73 ILE A CA 1
ATOM 599 C C . ILE A 1 73 ? -6.336 9.297 0.108 1.00 97.31 73 ILE A C 1
ATOM 601 O O . ILE A 1 73 ? -5.745 8.512 0.843 1.00 97.31 73 ILE A O 1
ATOM 605 N N . VAL A 1 74 ? -5.716 10.287 -0.530 1.00 95.88 74 VAL A N 1
ATOM 606 C CA . VAL A 1 74 ? -4.300 10.601 -0.320 1.00 95.88 74 VAL A CA 1
ATOM 607 C C . VAL A 1 74 ? -4.193 11.717 0.710 1.00 95.88 74 VAL A C 1
ATOM 609 O O . VAL A 1 74 ? -4.827 12.762 0.559 1.00 95.88 74 VAL A O 1
ATOM 612 N N . LYS A 1 75 ? -3.386 11.506 1.747 1.00 95.31 75 LYS A N 1
ATOM 613 C CA . LYS A 1 75 ? -3.132 12.468 2.822 1.00 95.31 75 LYS A CA 1
ATOM 614 C C . LYS A 1 75 ? -1.652 12.826 2.840 1.00 95.31 75 LYS A C 1
ATOM 616 O O . LYS A 1 75 ? -0.797 11.953 2.718 1.00 95.31 75 LYS A O 1
ATOM 621 N N . ARG A 1 76 ? -1.347 14.115 2.986 1.00 93.38 76 ARG A N 1
ATOM 622 C CA . ARG A 1 76 ? 0.025 14.601 3.153 1.00 93.38 76 ARG A CA 1
ATOM 623 C C . ARG A 1 76 ? 0.268 14.935 4.613 1.00 93.38 76 ARG A C 1
ATOM 625 O O . ARG A 1 76 ? -0.512 15.677 5.199 1.00 93.38 76 ARG A O 1
ATOM 632 N N . VAL A 1 77 ? 1.338 14.394 5.172 1.00 92.56 77 VAL A N 1
ATOM 633 C CA . VAL A 1 77 ? 1.665 14.494 6.600 1.00 92.56 77 VAL A CA 1
ATOM 634 C C . VAL A 1 77 ? 3.124 14.885 6.783 1.00 92.56 77 VAL A C 1
ATOM 636 O O . VAL A 1 77 ? 3.970 14.561 5.943 1.00 92.56 77 VAL A O 1
ATOM 639 N N . LYS A 1 78 ? 3.426 15.610 7.863 1.00 89.69 78 LYS A N 1
ATOM 640 C CA . LYS A 1 78 ? 4.808 15.991 8.184 1.00 89.69 78 LYS A CA 1
ATOM 641 C C . LYS A 1 78 ? 5.568 14.793 8.741 1.00 89.69 78 LYS A C 1
ATOM 643 O O . LYS A 1 78 ? 6.656 14.475 8.271 1.00 89.69 78 LYS A O 1
ATOM 648 N N . ASP A 1 79 ? 4.950 14.089 9.683 1.00 88.00 79 ASP A N 1
ATOM 649 C CA . ASP A 1 79 ? 5.577 13.008 10.436 1.00 88.00 79 ASP A CA 1
ATOM 650 C C . ASP A 1 79 ? 4.578 11.905 10.854 1.00 88.00 79 ASP A C 1
ATOM 652 O O . ASP A 1 79 ? 3.396 11.892 10.484 1.00 88.00 79 ASP A O 1
ATOM 656 N N . GLU A 1 80 ? 5.073 10.929 11.619 1.00 87.44 80 GLU A N 1
ATOM 657 C CA . GLU A 1 80 ? 4.269 9.815 12.131 1.00 87.44 80 GLU A CA 1
ATOM 658 C C . GLU A 1 80 ? 3.191 10.258 13.136 1.00 87.44 80 GLU A C 1
ATOM 660 O O . GLU A 1 80 ? 2.159 9.594 13.248 1.00 87.44 80 GLU A O 1
ATOM 665 N N . ARG A 1 81 ? 3.390 11.373 13.850 1.00 89.19 81 ARG A N 1
ATOM 666 C CA . ARG A 1 81 ? 2.417 11.898 14.817 1.00 89.19 81 ARG A CA 1
ATOM 667 C C . ARG A 1 81 ? 1.248 12.565 14.101 1.00 89.19 81 ARG A C 1
ATOM 669 O O . ARG A 1 81 ? 0.101 12.333 14.476 1.00 89.19 81 ARG A O 1
ATOM 676 N N . ASP A 1 82 ? 1.523 13.327 13.047 1.00 92.38 82 ASP A N 1
ATOM 677 C CA . ASP A 1 82 ? 0.494 13.864 12.153 1.00 92.38 82 ASP A CA 1
ATOM 678 C C . ASP A 1 82 ? -0.299 12.731 11.484 1.00 92.38 82 ASP A C 1
ATOM 680 O O . ASP A 1 82 ? -1.526 12.797 11.418 1.00 92.38 82 ASP A O 1
ATOM 684 N N . THR A 1 83 ? 0.377 11.649 11.077 1.00 93.31 83 THR A N 1
ATOM 685 C CA . THR A 1 83 ? -0.287 10.430 10.574 1.00 93.31 83 THR A CA 1
ATOM 686 C C . THR A 1 83 ? -1.252 9.853 11.610 1.00 93.31 83 THR A C 1
ATOM 688 O O . THR A 1 83 ? -2.399 9.549 11.286 1.00 93.31 83 THR A O 1
ATOM 691 N N . ALA A 1 84 ? -0.810 9.730 12.866 1.00 94.38 84 ALA A N 1
ATOM 692 C CA . ALA A 1 84 ? -1.637 9.225 13.958 1.00 94.38 84 ALA A CA 1
ATOM 693 C C . ALA A 1 84 ? -2.873 10.107 14.198 1.00 94.38 84 ALA A C 1
ATOM 695 O O . ALA A 1 84 ? -3.979 9.585 14.330 1.00 94.38 84 ALA A O 1
ATOM 696 N N . ARG A 1 85 ? -2.696 11.437 14.218 1.00 95.88 85 ARG A N 1
ATOM 697 C CA . ARG A 1 85 ? -3.785 12.406 14.418 1.00 95.88 85 ARG A CA 1
ATOM 698 C C . ARG A 1 85 ? -4.833 12.314 13.313 1.00 95.88 85 ARG A C 1
ATOM 700 O O . ARG A 1 85 ? -6.007 12.115 13.612 1.00 95.88 85 ARG A O 1
ATOM 707 N N . GLU A 1 86 ? -4.408 12.369 12.053 1.00 96.56 86 GLU A N 1
ATOM 708 C CA . GLU A 1 86 ? -5.307 12.253 10.896 1.00 96.56 86 GLU A CA 1
ATOM 709 C C . GLU A 1 86 ? -6.062 10.919 10.884 1.00 96.56 86 GLU A C 1
ATOM 711 O O . GLU A 1 86 ? -7.248 10.866 10.549 1.00 96.56 86 GLU A O 1
ATOM 716 N N . LEU A 1 87 ? -5.389 9.828 11.261 1.00 96.00 87 LEU A N 1
ATOM 717 C CA . LEU A 1 87 ? -6.004 8.508 11.330 1.00 96.00 87 LEU A CA 1
ATOM 718 C C . LEU A 1 87 ? -7.054 8.431 12.446 1.00 96.00 87 LEU A C 1
ATOM 720 O O . LEU A 1 87 ? -8.134 7.889 12.218 1.00 96.00 87 LEU A O 1
ATOM 724 N N . VAL A 1 88 ? -6.774 9.014 13.616 1.00 97.12 88 VAL A N 1
ATOM 725 C CA . VAL A 1 88 ? -7.728 9.110 14.733 1.00 97.12 88 VAL A CA 1
ATOM 726 C C . VAL A 1 88 ? -8.953 9.933 14.346 1.00 97.12 88 VAL A C 1
ATOM 728 O O . VAL A 1 88 ? -10.081 9.498 14.576 1.00 97.12 88 VAL A O 1
ATOM 731 N N . GLU A 1 89 ? -8.752 11.101 13.739 1.00 96.69 89 GLU A N 1
ATOM 732 C CA . GLU A 1 89 ? -9.847 11.964 13.285 1.00 96.69 89 GLU A CA 1
ATOM 733 C C . GLU A 1 89 ? -10.704 11.263 12.228 1.00 96.69 89 GLU A C 1
ATOM 735 O O . GLU A 1 89 ? -11.931 11.228 12.337 1.00 96.69 89 GLU A O 1
ATOM 740 N N . THR A 1 90 ? -10.067 10.624 11.244 1.00 95.94 90 THR A N 1
ATOM 741 C CA . THR A 1 90 ? -10.777 9.890 10.190 1.00 95.94 90 THR A CA 1
ATOM 742 C C . THR A 1 90 ? -11.557 8.704 10.761 1.00 95.94 90 THR A C 1
ATOM 744 O O . THR A 1 90 ? -12.715 8.496 10.397 1.00 95.94 90 THR A O 1
ATOM 747 N N . ALA A 1 91 ? -10.972 7.964 11.709 1.00 95.50 91 ALA A N 1
ATOM 748 C CA . ALA A 1 91 ? -11.639 6.857 12.387 1.00 95.50 91 ALA A CA 1
ATOM 749 C C . ALA A 1 91 ? -12.890 7.308 13.144 1.00 95.50 91 ALA A C 1
ATOM 751 O O . ALA A 1 91 ? -13.934 6.668 13.019 1.00 95.50 91 ALA A O 1
ATOM 752 N N . LYS A 1 92 ? -12.815 8.428 13.875 1.00 94.44 92 LYS A N 1
ATOM 753 C CA . LYS A 1 92 ? -13.970 9.000 14.584 1.00 94.44 92 LYS A CA 1
ATOM 754 C C . LYS A 1 92 ? -15.058 9.437 13.609 1.00 94.44 92 LYS A C 1
ATOM 756 O O . LYS A 1 92 ? -16.206 9.030 13.758 1.00 94.44 92 LYS A O 1
ATOM 761 N N . ASN A 1 93 ? -14.688 10.191 12.576 1.00 93.25 93 ASN A N 1
ATOM 762 C CA . ASN A 1 93 ? -15.638 10.731 11.602 1.00 93.25 93 ASN A CA 1
ATOM 763 C C . ASN A 1 93 ? -16.371 9.634 10.819 1.00 93.25 93 ASN A C 1
ATOM 765 O O . ASN A 1 93 ? -17.550 9.778 10.501 1.00 93.25 93 ASN A O 1
ATOM 769 N N . ASN A 1 94 ? -15.690 8.521 10.539 1.00 90.31 94 ASN A N 1
ATOM 770 C CA . ASN A 1 94 ? -16.251 7.409 9.775 1.00 90.31 94 ASN A CA 1
ATOM 771 C C . ASN A 1 94 ? -16.797 6.275 10.657 1.00 90.31 94 ASN A C 1
ATOM 773 O O . ASN A 1 94 ? -17.194 5.240 10.124 1.00 90.31 94 ASN A O 1
ATOM 777 N N . ASN A 1 95 ? -16.833 6.450 11.986 1.00 90.31 95 ASN A N 1
ATOM 778 C CA . ASN A 1 95 ? -17.197 5.405 12.952 1.00 90.31 95 ASN A CA 1
ATOM 779 C C . ASN A 1 95 ? -16.456 4.080 12.695 1.00 90.31 95 ASN A C 1
ATOM 781 O O . ASN A 1 95 ? -17.038 2.992 12.771 1.00 90.31 95 ASN A O 1
ATOM 785 N N . ALA A 1 96 ? -15.171 4.180 12.356 1.00 94.12 96 ALA A N 1
ATOM 786 C CA . ALA A 1 96 ? -14.332 3.024 12.113 1.00 94.12 96 ALA A CA 1
ATOM 787 C C . ALA A 1 96 ? -14.209 2.181 13.381 1.00 94.12 96 ALA A C 1
ATOM 789 O O . ALA A 1 96 ? -14.127 2.701 14.495 1.00 94.12 96 ALA A O 1
ATOM 790 N N . LYS A 1 97 ? -14.195 0.865 13.196 1.00 93.81 97 LYS A N 1
ATOM 791 C CA . LYS A 1 97 ? -14.055 -0.110 14.287 1.00 93.81 97 LYS A CA 1
ATOM 792 C C . LYS A 1 97 ? -12.770 -0.909 14.181 1.00 93.81 97 LYS A C 1
ATOM 794 O O . LYS A 1 97 ? -12.288 -1.421 15.186 1.00 93.81 97 LYS A O 1
ATOM 799 N N . GLU A 1 98 ? -12.183 -0.941 12.989 1.00 95.31 98 GLU A N 1
ATOM 800 C CA . GLU A 1 98 ? -10.892 -1.564 12.760 1.00 95.31 98 GLU A CA 1
ATOM 801 C C . GLU A 1 98 ? -9.986 -0.645 11.946 1.00 95.31 98 GLU A C 1
ATOM 803 O O . GLU A 1 98 ? -10.421 -0.006 10.984 1.00 95.31 98 GLU A O 1
ATOM 808 N N . ILE A 1 99 ? -8.712 -0.613 12.322 1.00 96.88 99 ILE A N 1
ATOM 809 C CA . ILE A 1 99 ? -7.639 0.028 11.571 1.00 96.88 99 ILE A CA 1
ATOM 810 C C . ILE A 1 99 ? -6.645 -1.062 11.192 1.00 96.88 99 ILE A C 1
ATOM 812 O O . ILE A 1 99 ? -6.108 -1.750 12.057 1.00 96.88 99 ILE A O 1
ATOM 816 N N . ILE A 1 100 ? -6.374 -1.200 9.899 1.00 96.25 100 ILE A N 1
ATOM 817 C CA . ILE A 1 100 ? -5.390 -2.137 9.365 1.00 96.25 100 ILE A CA 1
ATOM 818 C C . ILE A 1 100 ? -4.244 -1.326 8.787 1.00 96.25 100 ILE A C 1
ATOM 820 O O . ILE A 1 100 ? -4.436 -0.542 7.859 1.00 96.25 100 ILE A O 1
ATOM 824 N N . MET A 1 101 ? -3.047 -1.520 9.329 1.00 94.12 101 MET A N 1
ATOM 825 C CA . MET A 1 101 ? -1.864 -0.784 8.898 1.00 94.12 101 MET A CA 1
ATOM 826 C C . MET A 1 101 ? -0.600 -1.627 8.989 1.00 94.12 101 MET A C 1
ATOM 828 O O . MET A 1 101 ? -0.578 -2.721 9.560 1.00 94.12 101 MET A O 1
ATOM 832 N N . SER A 1 102 ? 0.472 -1.123 8.397 1.00 89.56 102 SER A N 1
ATOM 833 C CA . SER A 1 102 ? 1.790 -1.722 8.538 1.00 89.56 102 SER A CA 1
ATOM 834 C C . SER A 1 102 ? 2.271 -1.645 9.987 1.00 89.56 102 SER A C 1
ATOM 836 O O . SER A 1 102 ? 2.145 -0.608 10.632 1.00 89.56 102 SER A O 1
ATOM 838 N N . GLY A 1 103 ? 2.866 -2.728 10.494 1.00 83.88 103 GLY A N 1
ATOM 839 C CA . GLY A 1 103 ? 3.606 -2.680 11.756 1.00 83.88 103 GLY A CA 1
ATOM 840 C C . GLY A 1 103 ? 4.873 -1.831 11.624 1.00 83.88 103 GLY A C 1
ATOM 841 O O . GLY A 1 103 ? 5.319 -1.540 10.513 1.00 83.88 103 GLY A O 1
ATOM 842 N N . ALA A 1 104 ? 5.487 -1.448 12.750 1.00 71.31 104 ALA A N 1
ATOM 843 C CA . ALA A 1 104 ? 6.782 -0.763 12.713 1.00 71.31 104 ALA A CA 1
ATOM 844 C C . ALA A 1 104 ? 7.782 -1.577 11.870 1.00 71.31 104 ALA A C 1
ATOM 846 O O . ALA A 1 104 ? 7.703 -2.811 11.852 1.00 71.31 104 ALA A O 1
ATOM 847 N N . GLN A 1 105 ? 8.777 -0.918 11.267 1.00 66.00 105 GLN A N 1
ATOM 848 C CA . GLN A 1 105 ? 9.944 -1.582 10.662 1.00 66.00 105 GLN A CA 1
ATOM 849 C C . GLN A 1 105 ? 11.107 -1.666 11.657 1.00 66.00 105 GLN A C 1
ATOM 851 O O . GLN A 1 105 ? 11.192 -0.829 12.568 1.00 66.00 105 GLN A O 1
ATOM 856 N N . PRO A 1 106 ? 11.919 -2.739 11.641 1.00 53.31 106 PRO A N 1
ATOM 857 C CA . PRO A 1 106 ? 13.075 -2.816 12.517 1.00 53.31 106 PRO A CA 1
ATOM 858 C C . PRO A 1 106 ? 14.029 -1.691 12.121 1.00 53.31 106 PRO A C 1
ATOM 860 O O . PRO A 1 106 ? 14.471 -1.639 10.977 1.00 53.31 106 PRO A O 1
ATOM 863 N N . LYS A 1 107 ? 14.372 -0.790 13.048 1.00 52.41 107 LYS A N 1
ATOM 864 C CA . LYS A 1 107 ? 15.589 0.011 12.863 1.00 52.41 107 LYS A CA 1
ATOM 865 C C . LYS A 1 107 ? 16.744 -0.990 12.877 1.00 52.41 107 LYS A C 1
ATOM 867 O O . LYS A 1 107 ? 16.780 -1.827 13.779 1.00 52.41 107 LYS A O 1
ATOM 872 N N . SER A 1 108 ? 17.640 -0.923 11.891 1.00 47.09 108 SER A N 1
ATOM 873 C CA . SER A 1 108 ? 18.680 -1.922 11.563 1.00 47.09 108 SER A CA 1
ATOM 874 C C . SER A 1 108 ? 19.553 -2.392 12.737 1.00 47.09 108 SER A C 1
ATOM 876 O O . SER A 1 108 ? 20.236 -3.404 12.627 1.00 47.09 108 SER A O 1
ATOM 878 N N . ASN A 1 109 ? 19.500 -1.702 13.877 1.00 41.50 109 ASN A N 1
ATOM 879 C CA . ASN A 1 109 ? 20.358 -1.925 15.035 1.00 41.50 109 ASN A CA 1
ATOM 880 C C . ASN A 1 109 ? 19.584 -2.448 16.267 1.00 41.50 109 ASN A C 1
ATOM 882 O O . ASN A 1 109 ? 20.188 -2.677 17.311 1.00 41.50 109 ASN A O 1
ATOM 886 N N . LEU A 1 110 ? 18.258 -2.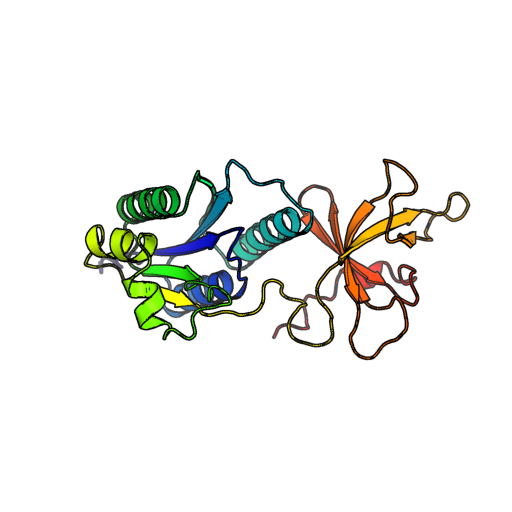641 16.185 1.00 49.19 110 LEU A N 1
ATOM 887 C CA . LEU A 1 110 ? 17.427 -3.104 17.305 1.00 49.19 110 LEU A CA 1
ATOM 888 C C . LEU A 1 110 ? 16.813 -4.483 17.016 1.00 49.19 110 LEU A C 1
ATOM 890 O O . LEU A 1 110 ? 15.760 -4.595 16.385 1.00 49.19 110 LEU A O 1
ATOM 894 N N . LYS A 1 111 ? 17.407 -5.542 17.584 1.00 51.09 111 LYS A N 1
ATOM 895 C CA . LYS A 1 111 ? 16.751 -6.853 17.772 1.00 51.09 111 LYS A CA 1
ATOM 896 C C . LYS A 1 111 ? 15.704 -6.768 18.896 1.00 51.09 111 LYS A C 1
ATOM 898 O O . LYS A 1 111 ? 15.791 -7.458 19.905 1.00 51.09 111 LYS A O 1
ATOM 903 N N . ALA A 1 112 ? 14.740 -5.863 18.764 1.00 57.38 112 ALA A N 1
ATOM 904 C CA . ALA A 1 112 ? 13.625 -5.734 19.697 1.00 57.38 112 ALA A CA 1
ATOM 905 C C . ALA A 1 112 ? 12.409 -6.512 19.170 1.00 57.38 112 ALA A C 1
ATOM 907 O O . ALA A 1 112 ? 12.140 -6.509 17.966 1.00 57.38 112 ALA A O 1
ATOM 908 N N . SER A 1 113 ? 11.662 -7.164 20.069 1.00 63.09 113 SER A N 1
ATOM 909 C CA . SER A 1 113 ? 10.408 -7.838 19.713 1.00 63.09 113 SER A CA 1
ATOM 910 C C . SER A 1 113 ? 9.424 -6.853 19.069 1.00 63.09 113 SER A C 1
ATOM 912 O O . SER A 1 113 ? 9.446 -5.653 19.361 1.00 63.09 113 SER A O 1
ATOM 914 N N . LEU A 1 114 ? 8.558 -7.347 18.177 1.00 59.00 114 LEU A N 1
ATOM 915 C CA . LEU A 1 114 ? 7.555 -6.522 17.492 1.00 59.00 114 LEU A CA 1
ATOM 916 C C . LEU A 1 114 ? 6.700 -5.739 18.503 1.00 59.00 114 LEU A C 1
ATOM 918 O O . LEU A 1 114 ? 6.523 -4.538 18.338 1.00 59.00 114 LEU A O 1
ATOM 922 N N . TRP A 1 115 ? 6.282 -6.394 19.591 1.00 64.25 115 TRP A N 1
ATOM 923 C CA . TRP A 1 115 ? 5.557 -5.765 20.696 1.00 64.25 115 TRP A CA 1
ATOM 924 C C . TRP A 1 115 ? 6.318 -4.595 21.300 1.00 64.25 115 TRP A C 1
ATOM 926 O O . TRP A 1 115 ? 5.781 -3.497 21.369 1.00 64.25 115 TRP A O 1
ATOM 936 N N . ARG A 1 116 ? 7.595 -4.784 21.650 1.00 60.50 116 ARG A N 1
ATOM 937 C CA . ARG A 1 116 ? 8.428 -3.705 22.192 1.00 60.50 116 ARG A CA 1
ATOM 938 C C . ARG A 1 116 ? 8.492 -2.525 21.218 1.00 60.50 116 ARG A C 1
ATOM 940 O O . ARG A 1 116 ? 8.366 -1.379 21.617 1.00 60.50 116 ARG A O 1
ATOM 947 N N . ARG A 1 117 ? 8.623 -2.794 19.921 1.00 62.16 117 ARG A N 1
ATOM 948 C CA . ARG A 1 117 ? 8.696 -1.752 18.885 1.00 62.16 117 ARG A CA 1
ATOM 949 C C . ARG A 1 117 ? 7.374 -1.009 18.685 1.00 62.16 117 ARG A C 1
ATOM 951 O O . ARG A 1 117 ? 7.409 0.168 18.355 1.00 62.16 117 ARG A O 1
ATOM 958 N N . ILE A 1 118 ? 6.240 -1.677 18.887 1.00 58.22 118 ILE A N 1
ATOM 959 C CA . ILE A 1 118 ? 4.903 -1.071 18.818 1.00 58.22 118 ILE A CA 1
ATOM 960 C C . ILE A 1 118 ? 4.637 -0.220 20.062 1.00 58.22 118 ILE A C 1
ATOM 962 O O . ILE A 1 118 ? 4.299 0.949 19.922 1.00 58.22 118 ILE A O 1
ATOM 966 N N . PHE A 1 119 ? 4.859 -0.776 21.257 1.00 60.31 119 PHE A N 1
ATOM 967 C CA . PHE A 1 119 ? 4.633 -0.092 22.536 1.00 60.31 119 PHE A CA 1
ATOM 968 C C . PHE A 1 119 ? 5.538 1.125 22.752 1.00 60.31 119 PHE A C 1
ATOM 970 O O . PHE A 1 119 ? 5.197 1.998 23.538 1.00 60.31 119 PHE A O 1
ATOM 977 N N . PHE A 1 120 ? 6.683 1.203 22.073 1.00 62.50 120 PHE A N 1
ATOM 978 C CA . PHE A 1 120 ? 7.570 2.372 22.116 1.00 62.50 120 PHE A CA 1
ATOM 979 C C . PHE A 1 120 ? 7.488 3.244 20.856 1.00 62.50 120 PHE A C 1
ATOM 981 O O . PHE A 1 120 ? 8.329 4.117 20.664 1.00 62.50 120 PHE A O 1
ATOM 988 N N . CYS A 1 121 ? 6.514 3.006 19.975 1.00 67.75 121 CYS A N 1
ATOM 989 C CA . CYS A 1 121 ? 6.272 3.869 18.827 1.00 67.75 121 CYS A CA 1
ATOM 990 C C . CYS A 1 121 ? 5.095 4.796 19.134 1.00 67.75 121 CYS A C 1
ATOM 992 O O . CYS A 1 121 ? 3.954 4.355 19.306 1.00 67.75 121 CYS A O 1
ATOM 994 N N . ASP A 1 122 ? 5.39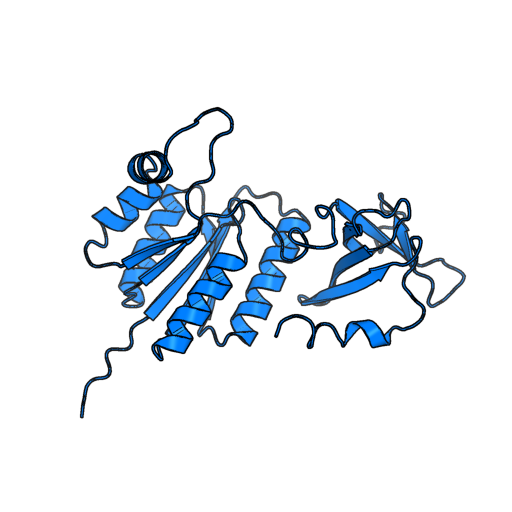0 6.096 19.164 1.00 78.56 122 ASP A N 1
ATOM 995 C CA . ASP A 1 122 ? 4.449 7.152 19.546 1.00 78.56 122 ASP A CA 1
ATOM 996 C C . ASP A 1 122 ? 3.158 7.123 18.723 1.00 78.56 122 ASP 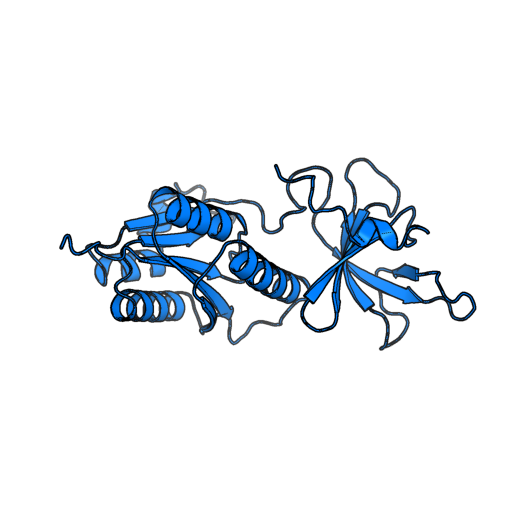A C 1
ATOM 998 O O . ASP A 1 122 ? 2.083 7.391 19.255 1.00 78.56 122 ASP A O 1
ATOM 1002 N N . LYS A 1 123 ? 3.233 6.720 17.449 1.00 88.88 123 LYS A N 1
ATOM 1003 C CA . LYS A 1 123 ? 2.074 6.612 16.555 1.00 88.88 123 LYS A CA 1
ATOM 1004 C C . LYS A 1 123 ? 1.021 5.622 17.061 1.00 88.88 123 LYS A C 1
ATOM 1006 O O . LYS A 1 123 ? -0.150 5.983 17.145 1.00 88.88 123 LYS A O 1
ATOM 1011 N N . TYR A 1 124 ? 1.403 4.388 17.400 1.00 88.94 124 TYR A N 1
ATOM 1012 C CA . TYR A 1 124 ? 0.422 3.375 17.819 1.00 88.94 124 TYR A CA 1
ATOM 1013 C C . TYR A 1 124 ? -0.142 3.680 19.201 1.00 88.94 124 TYR A C 1
ATOM 1015 O O . TYR A 1 124 ? -1.350 3.573 19.399 1.00 88.94 124 TYR A O 1
ATOM 1023 N N . ASN A 1 125 ? 0.711 4.130 20.125 1.00 88.00 125 ASN A N 1
ATOM 1024 C CA . ASN A 1 125 ? 0.268 4.572 21.445 1.00 88.00 125 ASN A CA 1
ATOM 1025 C C . ASN A 1 125 ? -0.725 5.729 21.334 1.00 88.00 125 ASN A C 1
ATOM 1027 O O . ASN A 1 125 ? -1.758 5.723 21.997 1.00 88.00 125 ASN A O 1
ATOM 1031 N N . TYR A 1 126 ? -0.448 6.701 20.462 1.00 92.44 126 TYR A N 1
ATOM 1032 C CA . TYR A 1 126 ? -1.363 7.806 20.217 1.00 92.44 126 TYR A CA 1
ATOM 1033 C C . TYR A 1 126 ? -2.723 7.304 19.714 1.00 92.44 126 TYR A C 1
ATOM 1035 O O . TYR A 1 126 ? -3.746 7.709 20.261 1.00 92.44 126 TYR A O 1
ATOM 1043 N N . ILE A 1 127 ? -2.748 6.394 18.733 1.00 94.56 127 ILE A N 1
ATOM 1044 C CA . ILE A 1 127 ? -3.993 5.815 18.201 1.00 94.56 127 ILE A CA 1
ATOM 1045 C C . ILE A 1 127 ? -4.791 5.121 19.311 1.00 94.56 127 ILE A C 1
ATOM 1047 O O . ILE A 1 127 ? -5.958 5.451 19.509 1.00 94.56 127 ILE A O 1
ATOM 1051 N N . LEU A 1 128 ? -4.162 4.207 20.057 1.00 92.25 128 LEU A N 1
ATOM 1052 C CA . LEU A 1 128 ? -4.835 3.410 21.089 1.00 92.25 128 LEU A CA 1
ATOM 1053 C C . LEU A 1 128 ? -5.338 4.268 22.258 1.00 92.25 128 LEU A C 1
ATOM 1055 O O . LEU A 1 128 ? -6.435 4.038 22.756 1.00 92.25 128 LEU A O 1
ATOM 1059 N N . ASN A 1 129 ? -4.594 5.308 22.647 1.00 93.25 129 ASN A N 1
ATOM 1060 C CA . ASN A 1 129 ? -5.017 6.222 23.712 1.00 93.25 129 ASN A CA 1
ATOM 1061 C C . ASN A 1 129 ? -6.218 7.095 23.312 1.00 93.25 129 ASN A C 1
ATOM 1063 O O . ASN A 1 129 ? -6.997 7.493 24.173 1.00 93.25 129 ASN A O 1
ATOM 1067 N N . HIS A 1 130 ? -6.374 7.418 22.023 1.00 96.38 130 HIS A N 1
ATOM 1068 C CA . HIS A 1 130 ? -7.463 8.282 21.544 1.00 96.38 130 HIS A CA 1
ATOM 1069 C C . HIS A 1 130 ? -8.659 7.506 20.971 1.00 96.38 130 HIS A C 1
ATOM 1071 O O . HIS A 1 130 ? -9.700 8.120 20.703 1.00 96.38 130 HIS A O 1
ATOM 1077 N N . LEU A 1 131 ? -8.505 6.194 20.772 1.00 95.31 131 LEU A N 1
ATOM 1078 C CA . LEU A 1 131 ? -9.511 5.257 20.276 1.00 95.31 131 LEU A CA 1
ATOM 1079 C C . LEU A 1 131 ? -9.454 3.942 21.084 1.00 95.31 131 LEU A C 1
ATOM 1081 O O . LEU A 1 131 ? -9.038 2.917 20.548 1.00 95.31 131 LEU A O 1
ATOM 1085 N N . PRO A 1 132 ? -9.862 3.939 22.362 1.00 90.12 132 PRO A N 1
ATOM 1086 C CA . PRO A 1 132 ? -9.698 2.769 23.231 1.00 90.12 132 PRO A CA 1
ATOM 1087 C C . PRO A 1 132 ? -10.452 1.523 22.736 1.00 90.12 132 PRO A C 1
ATOM 1089 O O . PRO A 1 132 ? -9.995 0.405 22.954 1.00 90.12 132 PRO A O 1
ATOM 1092 N N . ASP A 1 133 ? -11.563 1.709 22.018 1.00 91.31 133 ASP A N 1
ATOM 1093 C CA . ASP A 1 133 ? -12.415 0.619 21.525 1.00 91.31 133 ASP A CA 1
ATOM 1094 C C . ASP A 1 133 ? -12.078 0.165 20.091 1.00 91.31 133 ASP A C 1
ATOM 1096 O O . ASP A 1 133 ? -12.850 -0.576 19.476 1.00 91.31 133 ASP A O 1
ATOM 1100 N N . ILE A 1 134 ? -10.973 0.646 19.502 1.00 94.44 134 ILE A N 1
ATOM 1101 C CA . ILE A 1 134 ? -10.586 0.270 18.136 1.00 94.44 134 ILE A CA 1
ATOM 1102 C C . ILE A 1 134 ? -9.844 -1.066 18.117 1.00 94.44 134 ILE A C 1
ATOM 1104 O O . ILE A 1 134 ? -8.949 -1.323 18.922 1.00 94.44 134 ILE A O 1
ATOM 1108 N N . ILE A 1 135 ? -10.134 -1.893 17.116 1.00 94.56 135 ILE A N 1
ATOM 1109 C CA . ILE A 1 135 ? -9.281 -3.032 16.781 1.00 94.56 135 ILE A CA 1
ATOM 1110 C C . ILE A 1 135 ? -8.148 -2.526 15.885 1.00 94.56 135 ILE A C 1
ATOM 1112 O O . ILE A 1 135 ? -8.364 -2.155 14.730 1.00 94.56 135 ILE A O 1
ATOM 1116 N N . LEU A 1 136 ? -6.923 -2.520 16.405 1.00 93.94 136 LEU A N 1
ATOM 1117 C CA . LEU A 1 136 ? -5.731 -2.173 15.633 1.00 93.94 136 LEU A CA 1
ATOM 1118 C C . LEU A 1 136 ? -5.027 -3.442 15.135 1.00 93.94 136 LEU A C 1
ATOM 1120 O O . LEU A 1 136 ? -4.448 -4.196 15.917 1.00 93.94 136 LEU A O 1
ATOM 1124 N N . VAL A 1 137 ? -5.039 -3.662 13.821 1.00 92.94 137 VAL A N 1
ATOM 1125 C CA . VAL A 1 137 ? -4.381 -4.799 13.166 1.00 92.94 137 VAL A CA 1
ATOM 1126 C C . VAL A 1 137 ? -3.090 -4.335 12.504 1.00 92.94 137 VAL A C 1
ATOM 1128 O O . VAL A 1 137 ? -3.098 -3.547 11.556 1.00 92.94 137 VAL A O 1
ATOM 1131 N N . LEU A 1 138 ? -1.968 -4.877 12.974 1.00 91.00 138 LEU A N 1
ATOM 1132 C CA . LEU A 1 138 ? -0.641 -4.545 12.464 1.00 91.00 138 LEU A CA 1
ATOM 1133 C C . LEU A 1 138 ? -0.090 -5.671 11.593 1.00 91.00 138 LEU A C 1
ATOM 1135 O O . LEU A 1 138 ? 0.111 -6.799 12.046 1.00 91.00 138 LEU A O 1
ATOM 1139 N N . ILE A 1 139 ? 0.189 -5.355 10.331 1.00 87.38 139 ILE A N 1
ATOM 1140 C CA . ILE A 1 139 ? 0.749 -6.296 9.364 1.00 87.38 139 ILE A CA 1
ATOM 1141 C C . ILE A 1 139 ? 2.265 -6.125 9.312 1.00 87.38 139 ILE A C 1
ATOM 1143 O O . ILE A 1 139 ? 2.785 -5.136 8.789 1.00 87.38 139 ILE A O 1
ATOM 1147 N N . ASN A 1 140 ? 2.986 -7.116 9.833 1.00 80.94 140 ASN A N 1
ATOM 1148 C CA . ASN A 1 140 ? 4.430 -7.192 9.652 1.00 80.94 140 ASN A CA 1
ATOM 1149 C C . ASN A 1 140 ? 4.754 -7.637 8.218 1.00 80.94 140 ASN A C 1
ATOM 1151 O O . ASN A 1 140 ? 4.179 -8.604 7.702 1.00 80.94 140 ASN A O 1
ATOM 1155 N N . HIS A 1 141 ? 5.673 -6.931 7.573 1.00 74.56 141 HIS A N 1
ATOM 1156 C CA . HIS A 1 141 ? 6.095 -7.221 6.213 1.00 74.56 141 HIS A CA 1
ATOM 1157 C C . HIS A 1 141 ? 7.565 -6.850 6.025 1.00 74.56 141 HIS A C 1
ATOM 1159 O O . HIS A 1 141 ? 8.059 -5.894 6.615 1.00 74.56 141 HIS A O 1
ATOM 1165 N N . HIS A 1 142 ? 8.232 -7.614 5.166 1.00 64.75 142 HIS A N 1
ATOM 1166 C CA . HIS A 1 142 ? 9.599 -7.356 4.714 1.00 64.75 142 HIS A CA 1
ATOM 1167 C C . HIS A 1 142 ? 9.647 -7.002 3.218 1.00 64.75 142 HIS A C 1
ATOM 1169 O O . HIS A 1 142 ? 10.722 -6.787 2.676 1.00 64.75 142 HIS A O 1
ATOM 1175 N N . GLU A 1 143 ? 8.485 -6.975 2.554 1.00 60.81 143 GLU A N 1
ATOM 1176 C CA . GLU A 1 143 ? 8.337 -6.770 1.111 1.00 60.81 143 GLU A CA 1
ATOM 1177 C C . GLU A 1 143 ? 7.589 -5.473 0.837 1.00 60.81 143 GLU A C 1
ATOM 1179 O O . GLU A 1 143 ? 6.518 -5.232 1.408 1.00 60.81 143 GLU A O 1
ATOM 1184 N N . TYR A 1 144 ? 8.124 -4.698 -0.094 1.00 59.72 144 TYR A N 1
ATOM 1185 C CA . TYR A 1 144 ? 7.648 -3.390 -0.500 1.00 59.72 144 TYR A CA 1
ATOM 1186 C C . TYR A 1 144 ? 6.868 -3.432 -1.826 1.00 59.72 144 TYR A C 1
ATOM 1188 O O . TYR A 1 144 ? 6.129 -2.493 -2.118 1.00 59.72 144 TYR A O 1
ATOM 1196 N N . ASN A 1 145 ? 6.959 -4.500 -2.634 1.00 62.50 145 ASN A N 1
ATOM 1197 C CA . ASN A 1 145 ? 6.285 -4.566 -3.943 1.00 62.50 145 ASN A CA 1
ATOM 1198 C C . ASN A 1 145 ? 5.727 -5.968 -4.298 1.00 62.50 145 ASN A C 1
ATOM 1200 O O . ASN A 1 145 ? 6.340 -6.974 -3.942 1.00 62.50 145 ASN A O 1
ATOM 1204 N N . PRO A 1 146 ? 4.585 -6.074 -5.022 1.00 57.09 146 PRO A N 1
ATOM 1205 C CA . PRO A 1 146 ? 4.032 -7.349 -5.502 1.00 57.09 146 PRO A CA 1
ATOM 1206 C C . PRO A 1 146 ? 4.997 -8.267 -6.269 1.00 57.09 146 PRO A C 1
ATOM 1208 O O . PRO A 1 146 ? 4.764 -9.471 -6.261 1.00 57.09 146 PRO A O 1
ATOM 1211 N N . PHE A 1 147 ? 6.050 -7.746 -6.907 1.00 63.09 147 PHE A N 1
ATOM 1212 C CA . PHE A 1 147 ? 7.038 -8.570 -7.622 1.00 63.09 147 PHE A CA 1
ATOM 1213 C C . PHE A 1 147 ? 8.233 -9.002 -6.754 1.00 63.09 147 PHE A C 1
ATOM 1215 O O . PHE A 1 147 ? 9.021 -9.836 -7.188 1.00 63.09 147 PHE A O 1
ATOM 1222 N N . GLU A 1 148 ? 8.386 -8.472 -5.534 1.00 57.62 148 GLU A N 1
ATOM 1223 C CA . GLU A 1 148 ? 9.544 -8.773 -4.668 1.00 57.62 148 GLU A CA 1
ATOM 1224 C C . GLU A 1 148 ? 9.486 -10.175 -4.045 1.00 57.62 148 GLU A C 1
ATOM 1226 O O . GLU A 1 148 ? 10.523 -10.748 -3.692 1.00 57.62 148 GLU A O 1
ATOM 1231 N N . LYS A 1 149 ? 8.294 -10.782 -3.983 1.00 53.97 149 LYS A N 1
ATOM 1232 C CA . LYS A 1 149 ? 8.126 -12.193 -3.628 1.00 53.97 149 LYS A CA 1
ATOM 1233 C C . LYS A 1 149 ? 7.830 -13.032 -4.865 1.00 53.97 149 LYS A C 1
ATOM 1235 O O . LYS A 1 149 ? 6.814 -12.846 -5.523 1.00 53.97 149 LYS A O 1
ATOM 1240 N N . GLY A 1 150 ? 8.717 -13.984 -5.140 1.00 65.00 150 GLY A N 1
ATOM 1241 C CA . GLY A 1 150 ? 8.623 -14.898 -6.275 1.00 65.00 150 GLY A CA 1
ATOM 1242 C C . GLY A 1 150 ? 9.827 -14.778 -7.199 1.00 65.00 150 GLY A C 1
ATOM 1243 O O . GLY A 1 150 ? 10.960 -14.633 -6.733 1.00 65.00 150 GLY A O 1
ATOM 1244 N N . GLU A 1 151 ? 9.561 -14.831 -8.500 1.00 76.25 151 GLU A N 1
ATOM 1245 C CA . GLU A 1 151 ? 10.556 -14.949 -9.564 1.00 76.25 151 GLU A CA 1
ATOM 1246 C C . GLU A 1 151 ? 11.368 -13.676 -9.848 1.00 76.25 151 GLU A C 1
ATOM 1248 O O . GLU A 1 151 ? 12.229 -13.740 -10.709 1.00 76.25 151 GLU A O 1
ATOM 1253 N N . TYR A 1 152 ? 11.142 -12.525 -9.197 1.00 82.31 152 TYR A N 1
ATOM 1254 C CA . TYR A 1 152 ? 11.775 -11.254 -9.596 1.00 82.31 152 TYR A CA 1
ATOM 1255 C C . TYR A 1 152 ? 12.588 -10.586 -8.477 1.00 82.31 152 TYR A C 1
ATOM 1257 O O . TYR A 1 152 ? 12.306 -10.738 -7.287 1.00 82.31 152 TYR A O 1
ATOM 1265 N N . ARG A 1 153 ? 13.649 -9.870 -8.870 1.00 79.88 153 ARG A N 1
ATOM 1266 C CA . ARG A 1 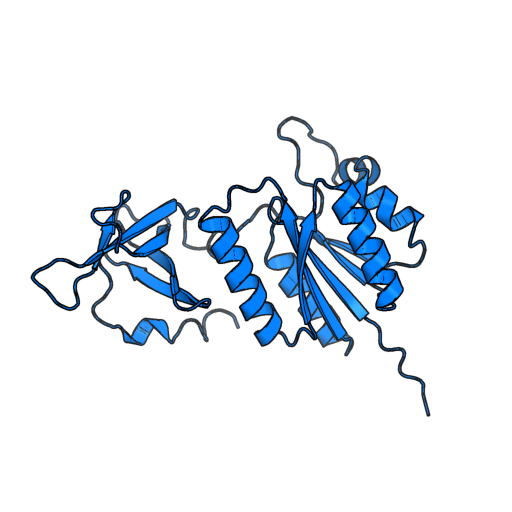153 ? 14.490 -9.007 -8.025 1.00 79.88 153 ARG A CA 1
ATOM 1267 C C . ARG A 1 1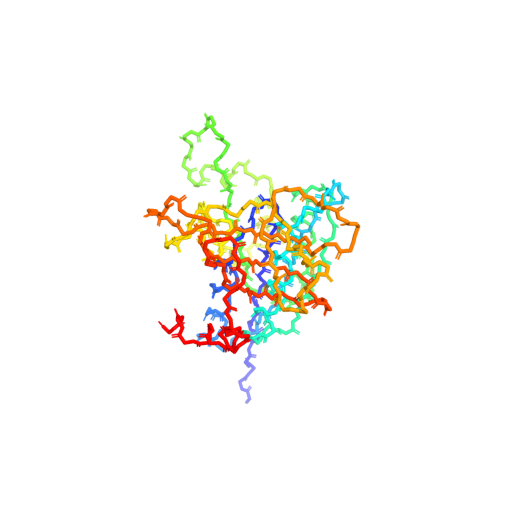53 ? 13.804 -7.656 -7.781 1.00 79.88 153 ARG A C 1
ATOM 1269 O O . ARG A 1 153 ? 12.899 -7.274 -8.525 1.00 79.88 153 ARG A O 1
ATOM 1276 N N . ASN A 1 154 ? 14.279 -6.915 -6.774 1.00 76.94 154 ASN A N 1
ATOM 1277 C CA . ASN A 1 154 ? 13.782 -5.572 -6.457 1.00 76.94 154 ASN A CA 1
ATOM 1278 C C . ASN A 1 154 ? 13.814 -4.660 -7.689 1.00 76.94 154 ASN A C 1
ATOM 1280 O O . ASN A 1 154 ? 14.758 -4.690 -8.485 1.00 76.94 154 ASN A O 1
ATOM 1284 N N . GLY A 1 155 ? 12.771 -3.843 -7.824 1.00 81.12 155 GLY A N 1
ATOM 1285 C CA . GLY A 1 155 ? 12.619 -2.942 -8.956 1.00 81.12 155 GLY A CA 1
ATOM 1286 C C . GLY A 1 155 ? 13.714 -1.882 -8.976 1.00 81.12 155 GLY A C 1
ATOM 1287 O O . GLY A 1 155 ? 13.892 -1.157 -7.999 1.00 81.12 155 GLY A O 1
ATOM 1288 N N . LYS A 1 156 ? 14.413 -1.750 -10.104 1.00 85.75 156 LYS A N 1
ATOM 1289 C CA . LYS A 1 156 ? 15.344 -0.640 -10.352 1.00 85.75 156 LYS A CA 1
ATOM 1290 C C . LYS A 1 156 ? 14.749 0.356 -11.334 1.00 85.75 156 LYS A C 1
ATOM 1292 O O . LYS A 1 156 ? 14.036 -0.036 -12.257 1.00 85.75 156 LYS A O 1
ATOM 1297 N N . GLN A 1 157 ? 15.057 1.639 -11.165 1.00 88.94 157 GLN A N 1
ATOM 1298 C CA . GLN A 1 157 ? 14.637 2.650 -12.130 1.00 88.94 157 GLN A CA 1
ATOM 1299 C C . GLN A 1 157 ? 15.268 2.379 -13.498 1.00 88.94 157 GLN A C 1
ATOM 1301 O O . GLN A 1 157 ? 16.466 2.114 -13.602 1.00 88.94 157 GLN A O 1
ATOM 1306 N N . ALA A 1 158 ? 14.444 2.423 -14.540 1.00 90.50 158 ALA A N 1
ATOM 1307 C CA . ALA A 1 158 ? 14.862 2.206 -15.916 1.00 90.50 158 ALA A CA 1
ATOM 1308 C C . ALA A 1 158 ? 13.940 2.956 -16.889 1.00 90.50 158 ALA A C 1
ATOM 1310 O O . ALA A 1 158 ? 12.903 3.503 -16.507 1.00 90.50 158 ALA A O 1
ATOM 1311 N N . PHE A 1 159 ? 14.329 2.971 -18.159 1.00 89.12 159 PHE A N 1
ATOM 1312 C CA . PHE A 1 159 ? 13.671 3.720 -19.221 1.00 89.12 159 PHE A CA 1
ATOM 1313 C C . PHE A 1 159 ? 13.410 2.819 -20.422 1.00 89.12 159 PHE A C 1
ATOM 1315 O O . PHE A 1 159 ? 14.301 2.081 -20.852 1.00 89.12 159 PHE A O 1
ATOM 1322 N N . LEU A 1 160 ? 12.208 2.914 -20.989 1.00 87.12 160 LEU A N 1
ATOM 1323 C CA . LEU A 1 160 ? 11.905 2.365 -22.306 1.00 87.12 160 LEU A CA 1
ATOM 1324 C C . LEU A 1 160 ? 12.145 3.430 -23.368 1.00 87.12 160 LEU A C 1
ATOM 1326 O O . LEU A 1 160 ? 11.478 4.468 -23.393 1.00 87.12 160 LEU A O 1
ATOM 1330 N N . VAL A 1 161 ? 13.088 3.134 -24.258 1.00 85.12 161 VAL A N 1
ATOM 1331 C CA . VAL A 1 161 ? 13.517 4.029 -25.334 1.00 85.12 161 VAL A CA 1
ATOM 1332 C C . VAL A 1 161 ? 13.072 3.463 -26.671 1.00 85.12 161 VAL A C 1
ATOM 1334 O O . VAL A 1 161 ? 13.350 2.303 -26.981 1.00 85.12 161 VAL A O 1
ATOM 1337 N N . LYS A 1 162 ? 12.402 4.288 -27.479 1.00 77.50 162 LYS A N 1
ATOM 1338 C CA . LYS A 1 162 ? 12.004 3.924 -28.842 1.00 77.50 162 LYS A CA 1
ATOM 1339 C C . LYS A 1 162 ? 13.179 4.116 -29.799 1.00 77.50 162 LYS A C 1
ATOM 1341 O O . LYS A 1 162 ? 13.759 5.203 -29.854 1.00 77.50 162 LYS A O 1
ATOM 1346 N N . LYS A 1 163 ? 13.513 3.100 -30.600 1.00 66.94 163 LYS A N 1
ATOM 1347 C CA . LYS A 1 163 ? 14.502 3.260 -31.679 1.00 66.94 163 LYS A CA 1
ATOM 1348 C C . LYS A 1 163 ? 13.877 4.075 -32.817 1.00 66.94 163 LYS A C 1
ATOM 1350 O O . LYS A 1 163 ? 12.781 3.766 -33.269 1.00 66.94 163 LYS A O 1
ATOM 1355 N N . SER A 1 164 ? 14.572 5.108 -33.291 1.00 59.12 164 SER A N 1
ATOM 1356 C CA . SER A 1 164 ? 14.053 6.063 -34.289 1.00 59.12 164 SER A CA 1
ATOM 1357 C C . SER A 1 164 ? 13.605 5.423 -35.609 1.00 59.12 164 SER A C 1
ATOM 1359 O O . SER A 1 164 ? 12.744 5.983 -36.275 1.00 59.12 164 SER A O 1
ATOM 1361 N N . ASN A 1 165 ? 14.146 4.251 -35.960 1.00 57.22 165 ASN A N 1
ATOM 1362 C CA . ASN A 1 165 ? 13.956 3.631 -37.276 1.00 57.22 165 ASN A CA 1
ATOM 1363 C C . ASN A 1 165 ? 13.040 2.393 -37.255 1.00 57.22 165 ASN A C 1
ATOM 1365 O O . ASN A 1 165 ? 12.869 1.759 -38.289 1.00 57.22 165 ASN A O 1
ATOM 1369 N N . HIS A 1 166 ? 12.453 2.034 -36.106 1.00 50.44 166 HIS A N 1
ATOM 1370 C CA . HIS A 1 166 ? 11.468 0.951 -36.027 1.00 50.44 166 HIS A CA 1
ATOM 1371 C C . HIS A 1 166 ? 10.273 1.371 -35.162 1.00 50.44 166 HIS A C 1
ATOM 1373 O O . HIS A 1 166 ? 10.455 1.738 -34.000 1.00 50.44 166 HIS A O 1
ATOM 1379 N N . PRO A 1 167 ? 9.036 1.303 -35.683 1.00 53.31 167 PRO A N 1
ATOM 1380 C CA . PRO A 1 167 ? 7.867 1.842 -34.994 1.00 53.31 167 PRO A CA 1
ATOM 1381 C C . PRO A 1 167 ? 7.505 1.112 -33.689 1.00 53.31 167 PRO A C 1
ATOM 1383 O O . PRO A 1 167 ? 6.829 1.724 -32.860 1.00 53.31 167 PRO A O 1
ATOM 1386 N N . ILE A 1 168 ? 7.983 -0.124 -33.486 1.00 55.22 168 ILE A N 1
ATOM 1387 C CA . ILE A 1 168 ? 7.557 -1.030 -32.398 1.00 55.22 168 ILE A CA 1
ATOM 1388 C C . ILE A 1 168 ? 8.721 -1.429 -31.460 1.00 55.22 168 ILE A C 1
ATOM 1390 O O . ILE A 1 168 ? 8.495 -1.928 -30.364 1.00 55.22 168 ILE A O 1
ATOM 1394 N N . ALA A 1 169 ? 9.980 -1.149 -31.818 1.00 60.75 169 ALA A N 1
ATOM 1395 C CA . ALA A 1 169 ? 11.126 -1.619 -31.036 1.00 60.75 169 ALA A CA 1
ATOM 1396 C C . ALA A 1 169 ? 11.460 -0.672 -29.867 1.00 60.75 169 ALA A C 1
ATOM 1398 O O . ALA A 1 169 ? 12.045 0.404 -30.058 1.00 60.75 169 ALA A O 1
ATOM 1399 N N . TYR A 1 170 ? 11.116 -1.103 -28.653 1.00 75.44 170 TYR A N 1
ATOM 1400 C CA . TYR A 1 170 ? 11.492 -0.452 -27.398 1.00 75.44 170 TYR A CA 1
ATOM 1401 C C . TYR A 1 170 ? 12.577 -1.247 -26.678 1.00 75.44 170 TYR A C 1
ATOM 1403 O O . TYR A 1 170 ? 12.518 -2.475 -26.612 1.00 75.44 170 TYR A O 1
ATOM 1411 N N . PHE A 1 171 ? 13.539 -0.528 -26.104 1.00 82.19 171 PHE A N 1
ATOM 1412 C CA . PHE A 1 171 ? 14.688 -1.106 -25.413 1.00 82.19 171 PHE A CA 1
ATOM 1413 C C . PHE A 1 171 ? 14.797 -0.576 -23.992 1.00 82.19 171 PHE A C 1
ATOM 1415 O O . PHE A 1 171 ? 14.579 0.614 -23.747 1.00 82.19 171 PHE A O 1
ATOM 1422 N N . LEU A 1 172 ? 15.190 -1.456 -23.075 1.00 85.19 172 LEU A N 1
ATOM 1423 C CA . LEU A 1 172 ? 15.428 -1.120 -21.681 1.00 85.19 172 LEU A CA 1
ATOM 1424 C C . LEU A 1 172 ? 16.807 -0.468 -21.496 1.00 85.19 172 LEU A C 1
ATOM 1426 O O . LEU A 1 172 ? 17.843 -1.072 -21.798 1.00 85.19 172 LEU A O 1
ATOM 1430 N N . ARG A 1 173 ? 16.835 0.737 -20.923 1.00 83.81 173 ARG A N 1
ATOM 1431 C CA . ARG A 1 173 ? 18.062 1.450 -20.537 1.00 83.81 173 ARG A CA 1
ATOM 1432 C C . ARG A 1 173 ? 18.032 1.858 -19.069 1.00 83.81 173 ARG A C 1
ATOM 1434 O O . ARG A 1 173 ? 16.976 2.147 -18.526 1.00 83.81 173 ARG A O 1
ATOM 1441 N N . ASP A 1 174 ? 19.206 1.943 -18.450 1.00 83.44 174 ASP A N 1
ATOM 1442 C CA . ASP A 1 174 ? 19.344 2.416 -17.063 1.00 83.44 174 ASP A CA 1
ATOM 1443 C C . ASP A 1 174 ? 19.382 3.959 -16.972 1.00 83.44 174 ASP A C 1
ATOM 1445 O O . ASP A 1 174 ? 19.252 4.527 -15.894 1.00 83.44 174 ASP A O 1
ATOM 1449 N N . ARG A 1 175 ? 19.548 4.653 -18.108 1.00 81.56 175 ARG A N 1
ATOM 1450 C CA . ARG A 1 175 ? 19.553 6.121 -18.216 1.00 81.56 175 ARG A CA 1
ATOM 1451 C C . ARG A 1 175 ? 18.647 6.579 -19.361 1.00 81.56 175 ARG A C 1
ATOM 1453 O O . ARG A 1 175 ? 18.575 5.864 -20.369 1.00 81.56 175 ARG A O 1
ATOM 1460 N N . PRO A 1 176 ? 18.001 7.752 -19.241 1.00 77.62 176 PRO A N 1
ATOM 1461 C CA . PRO A 1 176 ? 17.216 8.305 -20.333 1.00 77.62 176 PRO A CA 1
ATOM 1462 C C . PRO A 1 176 ? 18.145 8.694 -21.487 1.00 77.62 176 PRO A C 1
ATOM 1464 O O . PRO A 1 176 ? 19.272 9.143 -21.280 1.00 77.62 176 PRO A O 1
ATOM 1467 N N . PHE A 1 177 ? 17.670 8.510 -22.711 1.00 76.19 177 PHE A N 1
ATOM 1468 C CA . PHE A 1 177 ? 18.313 8.986 -23.932 1.00 76.19 177 PHE A CA 1
ATOM 1469 C C . PHE A 1 177 ? 17.641 10.264 -24.452 1.00 76.19 177 PHE A C 1
ATOM 1471 O O . PHE A 1 177 ? 18.300 11.119 -25.039 1.00 76.19 177 PHE A O 1
ATOM 1478 N N . ARG A 1 178 ? 16.332 10.406 -24.229 1.00 77.88 178 ARG A N 1
ATOM 1479 C CA . ARG A 1 178 ? 15.516 11.574 -24.578 1.00 77.88 178 ARG A CA 1
ATOM 1480 C C . ARG A 1 178 ? 14.584 11.921 -23.422 1.00 77.88 178 ARG A C 1
ATOM 1482 O O . ARG A 1 178 ? 14.178 11.051 -22.659 1.00 77.88 178 ARG A O 1
ATOM 1489 N N . ALA A 1 179 ? 14.165 13.183 -23.351 1.00 71.56 179 ALA A N 1
ATOM 1490 C CA . ALA A 1 179 ? 13.168 13.632 -22.374 1.00 71.56 179 ALA A CA 1
ATOM 1491 C C . ALA A 1 179 ? 11.807 12.919 -22.522 1.00 71.56 179 ALA A C 1
ATOM 1493 O O . ALA A 1 179 ? 11.031 12.859 -21.576 1.00 71.56 179 ALA A O 1
ATOM 1494 N N . THR A 1 180 ? 11.519 12.372 -23.707 1.00 76.44 180 THR A N 1
ATOM 1495 C CA . THR A 1 180 ? 10.277 11.652 -24.018 1.00 76.44 180 THR A CA 1
ATOM 1496 C C . THR A 1 180 ? 10.329 10.155 -23.706 1.00 76.44 180 THR A C 1
ATOM 1498 O O . THR A 1 180 ? 9.336 9.457 -23.930 1.00 76.44 180 THR A O 1
ATOM 1501 N N . ASP A 1 181 ? 11.456 9.642 -23.205 1.00 82.19 181 ASP A N 1
ATOM 1502 C CA . ASP A 1 181 ? 11.582 8.231 -22.848 1.00 82.19 181 ASP A CA 1
ATOM 1503 C C . ASP A 1 181 ? 10.682 7.880 -21.662 1.00 82.19 181 ASP A C 1
ATOM 1505 O O . ASP A 1 181 ? 10.492 8.655 -20.723 1.00 82.19 181 ASP A O 1
ATOM 1509 N N . THR A 1 182 ? 10.112 6.677 -21.694 1.00 86.06 182 THR A N 1
ATOM 1510 C CA . THR A 1 182 ? 9.163 6.258 -20.660 1.00 86.06 182 THR A CA 1
ATOM 1511 C C . THR A 1 182 ? 9.923 5.754 -19.440 1.00 86.06 182 THR A C 1
ATOM 1513 O O . THR A 1 182 ? 10.489 4.664 -19.471 1.00 86.06 182 THR A O 1
ATOM 1516 N N . SER A 1 183 ? 9.928 6.549 -18.370 1.00 88.56 183 SER A N 1
ATOM 1517 C CA . SER A 1 183 ? 10.483 6.173 -17.066 1.00 88.56 183 SER A CA 1
ATOM 1518 C C . SER A 1 183 ? 9.573 5.177 -16.340 1.00 88.56 183 SER A C 1
ATOM 1520 O O . SER A 1 183 ? 8.345 5.275 -16.407 1.00 88.56 183 SER A O 1
ATOM 1522 N N . GLY A 1 184 ? 10.174 4.229 -15.628 1.00 89.62 184 GLY A N 1
ATOM 1523 C CA . GLY A 1 184 ? 9.471 3.190 -14.884 1.00 89.62 184 GLY A CA 1
ATOM 1524 C C . GLY A 1 184 ? 10.411 2.393 -13.983 1.00 89.62 184 GLY A C 1
ATOM 1525 O O . GLY A 1 184 ? 11.560 2.779 -13.753 1.00 89.62 184 GLY A O 1
ATOM 1526 N N . LEU A 1 185 ? 9.915 1.272 -13.470 1.00 89.81 185 LEU A N 1
ATOM 1527 C CA . LEU A 1 185 ? 10.699 0.298 -12.717 1.00 89.81 185 LEU A CA 1
ATOM 1528 C C . LEU A 1 185 ? 10.825 -1.005 -13.491 1.00 89.81 185 LEU A C 1
ATOM 1530 O O . LEU A 1 185 ? 9.836 -1.535 -13.992 1.00 89.81 185 LEU A O 1
ATOM 1534 N N . PHE A 1 186 ? 12.036 -1.545 -13.530 1.00 90.19 186 PHE A N 1
ATOM 1535 C CA . PHE A 1 186 ? 12.321 -2.865 -14.063 1.00 90.19 186 PHE A CA 1
ATOM 1536 C C . PHE A 1 186 ? 12.558 -3.868 -12.937 1.00 90.19 186 PHE A C 1
ATOM 1538 O O . PHE A 1 186 ? 13.479 -3.706 -12.136 1.00 90.19 186 PHE A O 1
ATOM 1545 N N . PHE A 1 187 ? 11.750 -4.920 -12.930 1.00 87.81 187 PHE A N 1
ATOM 1546 C CA . PHE A 1 187 ? 11.842 -6.069 -12.041 1.00 87.81 187 PHE A CA 1
ATOM 1547 C C . PHE A 1 187 ? 12.464 -7.220 -12.832 1.00 87.81 187 PHE A C 1
ATOM 1549 O O . PHE A 1 187 ? 11.791 -7.866 -13.635 1.00 87.81 187 PHE A O 1
ATOM 1556 N N . GLN A 1 188 ? 13.768 -7.439 -12.660 1.00 88.50 188 GLN A N 1
ATOM 1557 C CA . GLN A 1 188 ? 14.496 -8.493 -13.374 1.00 88.50 188 GLN A CA 1
ATOM 1558 C C . GLN A 1 188 ? 14.120 -9.868 -12.824 1.00 88.50 188 GLN A C 1
ATOM 1560 O O . GLN A 1 188 ? 14.066 -10.035 -11.605 1.00 88.50 188 GLN A O 1
ATOM 1565 N N . LYS A 1 189 ? 13.912 -10.860 -13.695 1.00 88.69 189 LYS A N 1
ATOM 1566 C CA . LYS A 1 189 ? 13.704 -12.246 -13.268 1.00 88.69 189 LYS A CA 1
ATOM 1567 C C . LYS A 1 189 ? 14.974 -12.774 -12.574 1.00 88.69 189 LYS A C 1
ATOM 1569 O O . LYS A 1 189 ? 16.091 -12.551 -13.045 1.00 88.69 189 LYS A O 1
ATOM 1574 N N . LYS A 1 190 ? 14.808 -13.416 -11.418 1.00 84.25 190 LYS A N 1
ATOM 1575 C CA . LYS A 1 190 ? 15.848 -14.134 -10.673 1.00 84.25 190 LYS A CA 1
ATOM 1576 C C . LYS A 1 190 ? 16.386 -15.276 -11.529 1.00 84.25 190 LYS A C 1
ATOM 1578 O O . LYS A 1 190 ? 15.693 -15.762 -12.415 1.00 84.25 190 LYS A O 1
ATOM 1583 N N . ASP A 1 191 ? 17.631 -15.653 -11.261 1.00 81.88 191 ASP A N 1
ATOM 1584 C CA . ASP A 1 191 ? 18.305 -16.776 -11.924 1.00 81.88 191 ASP A CA 1
ATOM 1585 C C . ASP A 1 191 ? 18.392 -16.639 -13.457 1.00 81.88 191 ASP A C 1
ATOM 1587 O O . ASP A 1 191 ? 18.496 -17.621 -14.184 1.00 81.88 191 ASP A O 1
ATOM 1591 N N . THR A 1 192 ? 18.378 -15.393 -13.947 1.00 75.62 192 THR A N 1
ATOM 1592 C CA . THR A 1 192 ? 18.693 -15.043 -15.337 1.00 75.62 192 THR A CA 1
ATOM 1593 C C . THR A 1 192 ? 19.830 -14.022 -15.355 1.00 75.62 192 THR A C 1
ATOM 1595 O O . THR A 1 192 ? 19.794 -13.035 -14.611 1.00 75.62 192 THR A O 1
ATOM 1598 N N . ASP A 1 193 ? 20.815 -14.229 -16.228 1.00 68.50 193 ASP A N 1
ATOM 1599 C CA . ASP A 1 193 ? 21.873 -13.240 -16.502 1.00 68.50 193 ASP A CA 1
ATOM 1600 C C . ASP A 1 193 ? 21.433 -12.200 -17.546 1.00 68.50 193 ASP A C 1
ATOM 1602 O O . ASP A 1 193 ? 22.093 -11.190 -17.798 1.00 68.50 193 ASP A O 1
ATOM 1606 N N . GLU A 1 194 ? 20.265 -12.418 -18.138 1.00 75.25 194 GLU A N 1
ATOM 1607 C CA . GLU A 1 194 ? 19.717 -11.608 -19.207 1.00 75.25 194 GLU A CA 1
ATOM 1608 C C . GLU A 1 194 ? 18.858 -10.466 -18.657 1.00 75.25 194 GLU A C 1
ATOM 1610 O O . GLU A 1 194 ? 18.295 -10.529 -17.560 1.00 75.25 194 GLU A O 1
ATOM 1615 N N . ARG A 1 195 ? 18.703 -9.390 -19.441 1.00 83.12 195 ARG A N 1
ATOM 1616 C CA . ARG A 1 195 ? 17.763 -8.295 -19.138 1.00 83.12 195 ARG A CA 1
ATOM 1617 C C . ARG A 1 195 ? 16.317 -8.731 -19.402 1.00 83.12 195 ARG A C 1
ATOM 1619 O O . ARG A 1 195 ? 15.623 -8.108 -20.200 1.00 83.12 195 ARG A O 1
ATOM 1626 N N . THR A 1 196 ? 15.877 -9.795 -18.743 1.00 88.62 196 THR A N 1
ATOM 1627 C CA . THR A 1 196 ? 14.539 -10.373 -18.871 1.00 88.62 196 THR A CA 1
ATOM 1628 C C . THR A 1 196 ? 13.754 -10.127 -17.586 1.00 88.62 196 THR A C 1
ATOM 1630 O O . THR A 1 196 ? 14.290 -10.243 -16.482 1.00 88.62 196 THR A O 1
ATOM 1633 N N . GLY A 1 197 ? 12.500 -9.701 -17.702 1.00 88.94 197 GLY A N 1
ATOM 1634 C CA . GLY A 1 197 ? 11.706 -9.320 -16.539 1.00 88.94 197 GLY A CA 1
ATOM 1635 C C . GLY A 1 197 ? 10.444 -8.537 -16.875 1.00 88.94 197 GLY A C 1
ATOM 1636 O O . GLY A 1 197 ? 9.981 -8.535 -18.012 1.00 88.94 197 GLY A O 1
ATOM 1637 N N . ILE A 1 198 ? 9.907 -7.839 -15.879 1.00 88.44 198 ILE A N 1
ATOM 1638 C CA . ILE A 1 198 ? 8.711 -7.003 -16.019 1.00 88.44 198 ILE A CA 1
ATOM 1639 C C . ILE A 1 198 ? 9.111 -5.538 -15.888 1.00 88.44 198 ILE A C 1
ATOM 1641 O O . ILE A 1 198 ? 9.816 -5.154 -14.956 1.00 88.44 198 ILE A O 1
ATOM 1645 N N . PHE A 1 199 ? 8.634 -4.700 -16.802 1.00 88.81 199 PHE A N 1
ATOM 1646 C CA . PHE A 1 199 ? 8.748 -3.252 -16.693 1.00 88.81 199 PHE A CA 1
ATOM 1647 C C . PHE A 1 199 ? 7.392 -2.636 -16.349 1.00 88.81 199 PHE A C 1
ATOM 1649 O O . PHE A 1 199 ? 6.422 -2.798 -17.091 1.00 88.81 199 PHE A O 1
ATOM 1656 N N . ALA A 1 200 ? 7.331 -1.920 -15.227 1.00 88.94 200 ALA A N 1
ATOM 1657 C CA . ALA A 1 200 ? 6.151 -1.217 -14.745 1.00 88.94 200 ALA A CA 1
ATOM 1658 C C . ALA A 1 200 ? 6.306 0.293 -14.938 1.00 88.94 200 ALA A C 1
ATOM 1660 O O . ALA A 1 200 ? 7.317 0.875 -14.547 1.00 88.94 200 ALA A O 1
ATOM 1661 N N . PHE A 1 201 ? 5.295 0.949 -15.497 1.00 88.31 201 PHE A N 1
ATOM 1662 C CA . PHE A 1 201 ? 5.306 2.393 -15.729 1.00 88.31 201 PHE A CA 1
ATOM 1663 C C . PHE A 1 201 ? 3.909 2.985 -15.640 1.00 88.31 201 PHE A C 1
ATOM 1665 O O . PHE A 1 201 ? 2.906 2.282 -15.744 1.00 88.31 201 PHE A O 1
ATOM 1672 N N . ILE A 1 202 ? 3.836 4.302 -15.474 1.00 84.81 202 ILE A N 1
ATOM 1673 C CA . ILE A 1 202 ? 2.566 5.020 -15.397 1.00 84.81 202 ILE A CA 1
ATOM 1674 C C . ILE A 1 202 ? 2.290 5.678 -16.743 1.00 84.81 202 ILE A C 1
ATOM 1676 O O . ILE A 1 202 ? 3.087 6.468 -17.244 1.00 84.81 202 ILE A O 1
ATOM 1680 N N . ARG A 1 203 ? 1.124 5.393 -17.324 1.00 84.06 203 ARG A N 1
ATOM 1681 C CA . ARG A 1 203 ? 0.642 6.059 -18.538 1.00 84.06 203 ARG A CA 1
ATOM 1682 C C . ARG A 1 203 ? -0.822 6.427 -18.369 1.00 84.06 203 ARG A C 1
ATOM 1684 O O . ARG A 1 203 ? -1.653 5.563 -18.099 1.00 84.06 203 ARG A O 1
ATOM 1691 N N . ARG A 1 204 ? -1.140 7.714 -18.561 1.00 83.12 204 ARG A N 1
ATOM 1692 C CA . ARG A 1 204 ? -2.492 8.274 -18.354 1.00 83.12 204 ARG A CA 1
ATOM 1693 C C . ARG A 1 204 ? -3.044 7.949 -16.954 1.00 83.12 204 ARG A C 1
ATOM 1695 O O . ARG A 1 204 ? -4.172 7.487 -16.817 1.00 83.12 204 ARG A O 1
ATOM 1702 N N . GLY A 1 205 ? -2.207 8.111 -15.926 1.00 77.75 205 GLY A N 1
ATOM 1703 C CA . GLY A 1 205 ? -2.577 7.876 -14.525 1.00 77.75 205 GLY A CA 1
ATOM 1704 C C . GLY A 1 205 ? -2.821 6.412 -14.140 1.00 77.75 205 GLY A C 1
ATOM 1705 O O . GLY A 1 205 ? -3.259 6.153 -13.026 1.00 77.75 205 GLY A O 1
ATOM 1706 N N . ARG A 1 206 ? -2.551 5.452 -15.035 1.00 78.75 206 ARG A N 1
ATOM 1707 C CA . ARG A 1 206 ? -2.690 4.017 -14.765 1.00 78.75 206 ARG A CA 1
ATOM 1708 C C . ARG A 1 206 ? -1.349 3.322 -14.885 1.00 78.75 206 ARG A C 1
ATOM 1710 O O . ARG A 1 206 ? -0.578 3.624 -15.799 1.00 78.75 206 ARG A O 1
ATOM 1717 N N . VAL A 1 207 ? -1.113 2.366 -13.998 1.00 84.06 207 VAL A N 1
ATOM 1718 C CA . VAL A 1 207 ? 0.048 1.487 -14.092 1.00 84.06 207 VAL A CA 1
ATOM 1719 C C . VAL A 1 207 ? -0.140 0.520 -15.253 1.00 84.06 207 VAL A C 1
ATOM 1721 O O . VAL A 1 207 ? -1.229 -0.011 -15.498 1.00 84.06 207 VAL A O 1
ATOM 1724 N N . ARG A 1 208 ? 0.931 0.353 -16.016 1.00 85.50 208 ARG A N 1
ATOM 1725 C CA . ARG A 1 208 ? 1.054 -0.547 -17.151 1.00 85.50 208 ARG A CA 1
ATOM 1726 C C . ARG A 1 208 ? 2.267 -1.426 -16.927 1.00 85.50 208 ARG A C 1
ATOM 1728 O O . ARG A 1 208 ? 3.278 -0.966 -16.401 1.00 85.50 208 ARG A O 1
ATOM 1735 N N . TYR A 1 209 ? 2.142 -2.664 -17.373 1.00 86.81 209 TYR A N 1
ATOM 1736 C CA . TYR A 1 209 ? 3.188 -3.667 -17.316 1.00 86.81 209 TYR A CA 1
ATOM 1737 C C . TYR A 1 209 ? 3.497 -4.127 -18.730 1.00 86.81 209 TYR A C 1
ATOM 1739 O O . TYR A 1 209 ? 2.580 -4.293 -19.535 1.00 86.81 209 TYR A O 1
ATOM 1747 N N . VAL A 1 210 ? 4.776 -4.317 -19.024 1.00 87.12 210 VAL A N 1
ATOM 1748 C CA . VAL A 1 210 ? 5.235 -4.982 -20.244 1.00 87.12 210 VAL A CA 1
ATOM 1749 C C . VAL A 1 210 ? 6.316 -5.986 -19.887 1.00 87.12 210 VAL A C 1
ATOM 1751 O O . VAL A 1 210 ? 7.146 -5.731 -19.009 1.00 87.12 210 VAL A O 1
ATOM 1754 N N . TYR A 1 211 ? 6.302 -7.122 -20.573 1.00 86.75 211 TYR A N 1
ATOM 1755 C CA . TYR A 1 211 ? 7.380 -8.091 -20.481 1.00 86.75 211 TYR A CA 1
ATOM 1756 C C . TYR A 1 211 ? 8.571 -7.618 -21.306 1.00 86.75 211 TYR A C 1
ATOM 1758 O O . TYR A 1 211 ? 8.427 -7.129 -22.429 1.00 86.75 211 TYR A O 1
ATOM 1766 N N . ILE A 1 212 ? 9.749 -7.757 -20.713 1.00 87.69 212 ILE A N 1
ATOM 1767 C CA . ILE A 1 212 ? 11.028 -7.502 -21.352 1.00 87.69 212 ILE A CA 1
ATOM 1768 C C . ILE A 1 212 ? 11.716 -8.849 -21.538 1.00 87.69 212 ILE A C 1
ATOM 1770 O O . ILE A 1 212 ? 11.917 -9.566 -20.560 1.00 87.69 212 ILE A O 1
ATOM 1774 N N . TYR A 1 213 ? 12.111 -9.155 -22.770 1.00 87.44 213 TYR A N 1
ATOM 1775 C CA . TYR A 1 213 ? 12.904 -10.323 -23.141 1.00 87.44 213 TYR A CA 1
ATOM 1776 C C . TYR A 1 213 ? 14.227 -9.839 -23.728 1.00 87.44 213 TYR A C 1
ATOM 1778 O O . TYR A 1 213 ? 14.242 -9.064 -24.687 1.00 87.44 213 TYR A O 1
ATOM 1786 N N . HIS A 1 214 ? 15.347 -10.231 -23.115 1.00 86.81 214 HIS A N 1
ATOM 1787 C CA . HIS A 1 214 ? 16.696 -9.812 -23.528 1.00 86.81 214 HIS A CA 1
ATOM 1788 C C . HIS A 1 214 ? 16.830 -8.285 -23.747 1.00 86.81 214 HIS A C 1
ATOM 1790 O O . HIS A 1 214 ? 17.471 -7.813 -24.688 1.00 86.81 214 HIS A O 1
ATOM 1796 N N . GLY A 1 215 ? 16.192 -7.482 -22.890 1.00 84.25 215 GLY A N 1
ATOM 1797 C CA . GLY A 1 215 ? 16.238 -6.018 -22.939 1.00 84.25 215 GLY A CA 1
ATOM 1798 C C . GLY A 1 215 ? 15.314 -5.357 -23.967 1.00 84.25 215 GLY A C 1
ATOM 1799 O O . GLY A 1 215 ? 15.402 -4.138 -24.132 1.00 84.25 215 GLY A O 1
ATOM 1800 N N . LYS A 1 216 ? 14.434 -6.112 -24.634 1.00 84.94 216 LYS A N 1
ATOM 1801 C CA . LYS A 1 216 ? 13.446 -5.610 -25.604 1.00 84.94 216 LYS A CA 1
ATOM 1802 C C . LYS A 1 216 ? 12.028 -5.932 -25.144 1.00 84.94 216 LYS A C 1
ATOM 1804 O O . LYS A 1 216 ? 11.824 -6.929 -24.462 1.00 84.94 216 LYS A O 1
ATOM 1809 N N . ILE A 1 217 ? 11.048 -5.116 -25.523 1.00 80.81 217 ILE A N 1
ATOM 1810 C CA . ILE A 1 217 ? 9.638 -5.515 -25.374 1.00 80.81 217 ILE A CA 1
ATOM 1811 C C . ILE A 1 217 ? 9.371 -6.687 -26.332 1.00 80.81 217 ILE A C 1
ATOM 1813 O O . ILE A 1 217 ? 9.816 -6.628 -27.477 1.00 80.81 217 ILE A O 1
ATOM 1817 N N . GLY A 1 218 ? 8.701 -7.744 -25.858 1.00 63.38 218 GLY A N 1
ATOM 1818 C CA . GLY A 1 218 ? 8.299 -8.876 -26.705 1.00 63.38 218 GLY A CA 1
ATOM 1819 C C . GLY A 1 218 ? 7.330 -8.457 -27.820 1.00 63.38 218 GLY A C 1
ATOM 1820 O O . GLY A 1 218 ? 6.590 -7.486 -27.664 1.00 63.38 218 GLY A O 1
ATOM 1821 N N . ASP A 1 219 ? 7.332 -9.178 -28.944 1.00 51.41 219 ASP A N 1
ATOM 1822 C CA . ASP A 1 219 ? 6.544 -8.828 -30.141 1.00 51.41 219 ASP A CA 1
ATOM 1823 C C . ASP A 1 219 ? 5.013 -8.910 -29.928 1.00 51.41 219 ASP A C 1
ATOM 1825 O O . ASP A 1 219 ? 4.242 -8.302 -30.672 1.00 51.41 219 ASP A O 1
ATOM 1829 N N . SER A 1 220 ? 4.542 -9.580 -28.874 1.00 45.62 220 SER A N 1
ATOM 1830 C CA . SER A 1 220 ? 3.128 -9.649 -28.494 1.00 45.62 220 SER A CA 1
ATOM 1831 C C . SER A 1 220 ? 2.741 -8.478 -27.581 1.00 45.62 220 SER A C 1
ATOM 1833 O O . SER A 1 220 ? 2.868 -8.496 -26.356 1.00 45.62 220 SER A O 1
ATOM 1835 N N . THR A 1 221 ? 2.160 -7.436 -28.176 1.00 47.41 221 THR A N 1
ATOM 1836 C CA . THR A 1 221 ? 1.502 -6.354 -27.413 1.00 47.41 221 THR A CA 1
ATOM 1837 C C . THR A 1 221 ? 0.242 -6.854 -26.667 1.00 47.41 221 THR A C 1
ATOM 1839 O O . THR A 1 221 ? -0.317 -6.134 -25.838 1.00 47.41 221 THR A O 1
ATOM 1842 N N . GLU A 1 222 ? -0.185 -8.095 -26.933 1.00 43.97 222 GLU A N 1
ATOM 1843 C CA . GLU A 1 222 ? -1.360 -8.767 -26.363 1.00 43.97 222 GLU A CA 1
ATOM 1844 C C . GLU A 1 222 ? -1.123 -9.409 -24.981 1.00 43.97 222 GLU A C 1
ATOM 1846 O O . GLU A 1 222 ? -2.071 -9.522 -24.201 1.00 43.97 222 GLU A O 1
ATOM 1851 N N . ASP A 1 223 ? 0.124 -9.686 -24.577 1.00 40.81 223 ASP A N 1
ATOM 1852 C CA . ASP A 1 223 ? 0.419 -10.238 -23.236 1.00 40.81 223 ASP A CA 1
ATOM 1853 C C . ASP A 1 223 ? 0.293 -9.198 -22.108 1.00 40.81 223 ASP A C 1
ATOM 1855 O O . ASP A 1 223 ? 0.279 -9.523 -20.919 1.00 40.81 223 ASP A O 1
ATOM 1859 N N . ALA A 1 224 ? 0.084 -7.927 -22.467 1.00 41.09 224 ALA A N 1
ATOM 1860 C CA . ALA A 1 224 ? -0.295 -6.867 -21.537 1.00 41.09 224 ALA A CA 1
ATOM 1861 C C . ALA A 1 224 ? -1.705 -7.063 -20.925 1.00 41.09 224 ALA A C 1
ATOM 1863 O O . ALA A 1 224 ? -2.068 -6.333 -19.995 1.00 41.09 224 ALA A O 1
ATOM 1864 N N . LEU A 1 225 ? -2.507 -8.019 -21.426 1.00 39.91 225 LEU A N 1
ATOM 1865 C CA . LEU A 1 225 ? -3.878 -8.289 -20.972 1.00 39.91 225 LEU A CA 1
ATOM 1866 C C . LEU A 1 225 ? -4.057 -9.527 -20.067 1.00 39.91 225 LEU A C 1
ATOM 1868 O O . LEU A 1 225 ? -5.127 -9.651 -19.466 1.00 39.91 225 LEU A O 1
ATOM 1872 N N . GLN A 1 226 ? -3.059 -10.405 -19.896 1.00 34.03 226 GLN A N 1
ATOM 1873 C CA . GLN A 1 226 ? -3.248 -11.699 -19.205 1.00 34.03 226 GLN A CA 1
ATOM 1874 C C . GLN A 1 226 ? -2.596 -11.852 -17.816 1.00 34.03 226 GLN A C 1
ATOM 1876 O O . GLN A 1 226 ? -2.521 -12.954 -17.285 1.00 34.03 226 GLN A O 1
ATOM 1881 N N . LEU A 1 227 ? -2.273 -10.768 -17.104 1.00 37.50 227 LEU A N 1
ATOM 1882 C CA . LEU A 1 227 ? -2.006 -10.864 -15.651 1.00 37.50 227 LEU A CA 1
ATOM 1883 C C . LEU A 1 227 ? -3.283 -11.066 -14.799 1.00 37.50 227 LEU A C 1
ATOM 1885 O O . LEU A 1 227 ? -3.216 -11.074 -13.572 1.00 37.50 227 LEU A O 1
ATOM 1889 N N . LYS A 1 228 ? -4.452 -11.263 -15.431 1.00 33.19 228 LYS A N 1
ATOM 1890 C CA . LYS A 1 228 ? -5.728 -11.565 -14.756 1.00 33.19 228 LYS A CA 1
ATOM 1891 C C . LYS A 1 228 ? -5.843 -12.997 -14.210 1.00 33.19 228 LYS A C 1
ATOM 1893 O O . LYS A 1 228 ? -6.748 -13.231 -13.418 1.00 33.19 228 LYS A O 1
ATOM 1898 N N . HIS A 1 229 ? -4.953 -13.927 -14.569 1.00 29.27 229 HIS A N 1
ATOM 1899 C CA . HIS A 1 229 ? -5.096 -15.344 -14.188 1.00 29.27 229 HIS A CA 1
ATOM 1900 C C . HIS A 1 229 ? -4.014 -15.915 -13.256 1.00 29.27 229 HIS A C 1
ATOM 1902 O O . HIS A 1 229 ? -4.158 -17.045 -12.810 1.00 29.27 229 HIS A O 1
ATOM 1908 N N . ALA A 1 230 ? -2.981 -15.154 -12.879 1.00 25.83 230 ALA A N 1
ATOM 1909 C CA . ALA A 1 230 ? -1.890 -15.672 -12.037 1.00 25.83 230 ALA A CA 1
ATOM 1910 C C . ALA A 1 230 ? -2.053 -15.410 -10.519 1.00 25.83 230 ALA A C 1
ATOM 1912 O O . ALA A 1 230 ? -1.109 -15.608 -9.760 1.00 25.83 230 ALA A O 1
ATOM 1913 N N . LEU A 1 231 ? -3.218 -14.928 -10.067 1.00 31.02 231 LEU A N 1
ATOM 1914 C CA . LEU A 1 231 ? -3.501 -14.634 -8.649 1.00 31.02 231 LEU A CA 1
ATOM 1915 C C . LEU A 1 231 ? -4.848 -15.212 -8.170 1.00 31.02 231 LEU A C 1
ATOM 1917 O O . LEU A 1 231 ? -5.522 -14.582 -7.352 1.00 31.02 231 LEU A O 1
ATOM 1921 N N . GLN A 1 232 ? -5.247 -16.380 -8.684 1.00 30.53 232 GLN A N 1
ATOM 1922 C CA . GLN A 1 232 ? -6.217 -17.221 -7.968 1.00 30.53 232 GLN A CA 1
ATOM 1923 C C . GLN A 1 232 ? -5.523 -17.953 -6.821 1.00 30.53 232 GLN A C 1
ATOM 1925 O O . GLN A 1 232 ? -4.396 -18.446 -7.046 1.00 30.53 232 GLN A O 1
#

Organism: NCBI:txid582851

InterPro domains:
  IPR006016 UspA [PF00582] (7-105)
  IPR014729 Rossmann-like alpha/beta/alpha sandwich fold [G3DSA:3.40.50.620] (4-140)

Radius of gyration: 20.13 Å; chains: 1; bounding box: 57×34×61 Å

Foldseek 3Di:
DPPPPQAEEEQEAELVQGDPVLVVVRLVVCVVVVHAYAYEYEYEPPDPCDLLSLLSLLVSVVVCVVSHHPYYHYDYANDLQRVLVVVLVVCVVVVHQEYGYAQDDDPPPDPDDSVVSQVPDPSNVSNCVSCVRHHYHHDYDPDRDPLVPDFWPDWAKWWWDDDPPDPAKTFIGNDDPDPPTFIFTFTATPPDPASWGWTWGDDPSHIWIFTADRGITDPDPPVSPPPPPPPD

pLDDT: mean 80.08, std 17.48, range [25.83, 98.19]